Protein AF-A0A350QP22-F1 (afdb_monomer_lite)

Secondary structure (DSSP, 8-state):
--HHHHHHHHHHHHHHHHHHHHHHHHHHHHHHHHHHHHHT--SS------HHHHHHHHHHHHHHHHHHHHHHHHHHHTS--S----TTS----TT-HHHHHHHHHHSHHHHHHHHHHHHHHHHHHHHHHHHHHHHTT---TTTHHHHHHHHHHHHHHHHHHHHHHHHHHHTT-S--HHHHHHHHHHHHHHHHHHHHHHHHTT-

Radius of gyration: 23.96 Å; chains: 1; bounding box: 49×28×95 Å

Foldseek 3Di:
DPPVLCVVVVVVVVVVVVVVVVLVVVVVVVVVVVVVVVVPDPPDPPPDPDPVVVVVVLLVVLSVVLVVVVVVVCCQQPVQVDWQFDPPADTDDPSCNPSSLLRQLLPPVSLVVVLVNLLSVLVNQLVVQLVVCVVVVVDDPVCSVVSNVVSNVVSVCSSCVVSCSSVCSNVCVDPHPVVVVVVVVVVVVVVVVVVVVVVVVVD

pLDDT: mean 80.33, std 12.05, range [40.06, 95.56]

Sequence (203 aa):
MGAEFLGNTTFLWFARIGLIIAVVLHVVTIIQLVRRNRAGQPTRKVKRRNASTLAAKWMAVSGTLILVFIVVHLAQFTFGWIDIHEPGTEGFEYGAVYSNIWGAFNVWWVALFYVAMMAMVCMHVYHGAWSMCQTLGLDAPDRNKLIRTGSAGVAIVLFVGFSAVPIAMLTNAIPSPEESLESESVRIDDTEHQELKLSGDLG

Structure (mmCIF, N/CA/C/O backbone):
data_AF-A0A350QP22-F1
#
_entry.id   AF-A0A350QP22-F1
#
loop_
_atom_site.group_PDB
_atom_site.id
_atom_site.type_symbol
_atom_site.label_atom_id
_atom_site.label_alt_id
_atom_site.label_comp_id
_atom_site.label_asym_id
_atom_site.label_entity_id
_atom_site.label_seq_id
_atom_site.pdbx_PDB_ins_code
_atom_site.Cartn_x
_atom_site.Cartn_y
_atom_site.Cartn_z
_atom_site.occupancy
_atom_site.B_iso_or_equiv
_atom_site.auth_seq_id
_atom_site.auth_comp_id
_atom_site.auth_asym_id
_atom_site.auth_atom_id
_atom_site.pdbx_PDB_model_num
ATOM 1 N N . MET A 1 1 ? -0.265 9.475 -31.850 1.00 40.06 1 MET A N 1
ATOM 2 C CA . MET A 1 1 ? 0.738 8.879 -30.940 1.00 40.06 1 MET A CA 1
ATOM 3 C C . MET A 1 1 ? 0.788 9.648 -29.610 1.00 40.06 1 MET A C 1
ATOM 5 O O . MET A 1 1 ? 1.753 10.343 -29.347 1.00 40.06 1 MET A O 1
ATOM 9 N N . GLY A 1 2 ? -0.264 9.607 -28.782 1.00 40.59 2 GLY A N 1
ATOM 10 C CA . GLY A 1 2 ? -0.285 10.406 -27.537 1.00 40.59 2 GLY A CA 1
ATOM 11 C C . GLY A 1 2 ? -1.526 10.248 -26.654 1.00 40.59 2 GLY A C 1
ATOM 12 O O . GLY A 1 2 ? -1.481 10.589 -25.479 1.00 40.59 2 GLY A O 1
ATOM 13 N N . ALA A 1 3 ? -2.618 9.684 -27.179 1.00 43.75 3 ALA A N 1
ATOM 14 C CA . ALA A 1 3 ? -3.832 9.444 -26.395 1.00 43.75 3 ALA A CA 1
ATOM 15 C C . ALA A 1 3 ? -3.702 8.251 -25.422 1.00 43.75 3 ALA A C 1
ATOM 17 O O . ALA A 1 3 ? -4.243 8.305 -24.321 1.00 43.75 3 ALA A O 1
ATOM 18 N N . GLU A 1 4 ? -2.937 7.213 -25.774 1.00 53.53 4 GLU A N 1
ATOM 19 C CA . GLU A 1 4 ? -2.808 5.996 -24.951 1.00 53.53 4 GLU A CA 1
ATOM 20 C C . GLU A 1 4 ? -1.794 6.142 -23.799 1.00 53.53 4 GLU A C 1
ATOM 22 O O . GLU A 1 4 ? -2.054 5.694 -22.683 1.00 53.53 4 GLU A O 1
ATOM 27 N N . PHE A 1 5 ? -0.694 6.878 -24.005 1.00 49.22 5 PHE A N 1
ATOM 28 C CA . PHE A 1 5 ? 0.291 7.174 -22.950 1.00 49.22 5 PHE A CA 1
ATOM 29 C C . PHE A 1 5 ? -0.237 8.141 -21.878 1.00 49.22 5 PHE A C 1
ATOM 31 O O . PHE A 1 5 ? 0.112 8.023 -20.697 1.00 49.22 5 PHE A O 1
ATOM 38 N N . LEU A 1 6 ? -1.109 9.080 -22.270 1.00 50.66 6 LEU A N 1
ATOM 39 C CA . LEU A 1 6 ? -1.779 9.975 -21.328 1.00 50.66 6 LEU A CA 1
ATOM 40 C C . LEU A 1 6 ? -2.819 9.217 -20.501 1.00 50.66 6 LEU A C 1
ATOM 42 O O . LEU A 1 6 ? -2.843 9.390 -19.290 1.00 50.66 6 LEU A O 1
ATOM 46 N N . GLY A 1 7 ? -3.614 8.324 -21.102 1.00 55.31 7 GLY A N 1
ATOM 47 C CA . GLY A 1 7 ? -4.634 7.555 -20.380 1.00 55.31 7 GLY A CA 1
ATOM 48 C C . GLY A 1 7 ? -4.074 6.813 -19.163 1.00 55.31 7 GLY A C 1
ATOM 49 O O . GLY A 1 7 ? -4.575 6.988 -18.052 1.00 55.31 7 GLY A O 1
ATOM 50 N N . ASN A 1 8 ? -2.977 6.075 -19.346 1.00 67.00 8 ASN A N 1
ATOM 51 C CA . ASN A 1 8 ? -2.366 5.300 -18.264 1.00 67.00 8 ASN A CA 1
ATOM 52 C C . ASN A 1 8 ? -1.675 6.193 -17.224 1.00 67.00 8 ASN A C 1
ATOM 54 O O . ASN A 1 8 ? -1.930 6.061 -16.028 1.00 67.00 8 ASN A O 1
ATOM 58 N N . THR A 1 9 ? -0.854 7.154 -17.649 1.00 74.19 9 THR A N 1
ATOM 59 C CA . THR A 1 9 ? -0.102 8.008 -16.710 1.00 74.19 9 THR A CA 1
ATOM 60 C C . THR A 1 9 ? -1.021 8.949 -15.928 1.00 74.19 9 THR A C 1
ATOM 62 O O . THR A 1 9 ? -0.867 9.126 -14.717 1.00 74.19 9 THR A O 1
ATOM 65 N N . THR A 1 10 ? -2.016 9.533 -16.598 1.00 81.19 10 THR A N 1
ATOM 66 C CA . THR A 1 10 ? -3.015 10.409 -15.982 1.00 81.19 10 THR A CA 1
ATOM 67 C C . THR A 1 10 ? -3.919 9.629 -15.030 1.00 81.19 10 THR A C 1
ATOM 69 O O . THR A 1 10 ? -4.156 10.094 -13.914 1.00 81.19 10 THR A O 1
ATOM 72 N N . PHE A 1 11 ? -4.370 8.425 -15.405 1.00 83.00 11 PHE A N 1
ATOM 73 C CA . PHE A 1 11 ? -5.139 7.559 -14.507 1.00 83.00 11 PHE A CA 1
ATOM 74 C C . PHE A 1 11 ? -4.351 7.208 -13.240 1.00 83.00 11 PHE A C 1
ATOM 76 O O . PHE A 1 11 ? -4.874 7.353 -12.134 1.00 83.00 11 PHE A O 1
ATOM 83 N N . LEU A 1 12 ? -3.080 6.817 -13.381 1.00 82.25 12 LEU A N 1
ATOM 84 C CA . LEU A 1 12 ? -2.212 6.506 -12.243 1.00 82.25 12 LEU A CA 1
ATOM 85 C C . LEU A 1 12 ? -2.047 7.706 -11.304 1.00 82.25 12 LEU A C 1
ATOM 87 O O . LEU A 1 12 ? -2.069 7.540 -10.084 1.00 82.25 12 LEU A O 1
ATOM 91 N N . TRP A 1 13 ? -1.942 8.921 -11.844 1.00 85.12 13 TRP A N 1
ATOM 92 C CA . TRP A 1 13 ? -1.896 10.144 -11.042 1.00 85.12 13 TRP A CA 1
ATOM 93 C C . TRP A 1 13 ? -3.194 10.405 -10.275 1.00 85.12 13 TRP A C 1
ATOM 95 O O . TRP A 1 13 ? -3.143 10.711 -9.081 1.00 85.12 13 TRP A O 1
ATOM 105 N N . PHE A 1 14 ? -4.352 10.248 -10.921 1.00 89.19 14 PHE A N 1
ATOM 106 C CA . PHE A 1 14 ? -5.646 10.396 -10.250 1.00 89.19 14 PHE A CA 1
ATOM 107 C C . PHE A 1 14 ? -5.848 9.345 -9.160 1.00 89.19 14 PHE A C 1
ATOM 109 O O . PHE A 1 14 ? -6.222 9.695 -8.039 1.00 89.19 14 PHE A O 1
ATOM 116 N N . ALA A 1 15 ? -5.544 8.079 -9.452 1.00 88.94 15 ALA A N 1
ATOM 117 C CA . ALA A 1 15 ? -5.590 7.002 -8.471 1.00 88.94 15 ALA A CA 1
ATOM 118 C C . ALA A 1 15 ? -4.655 7.298 -7.287 1.00 88.94 15 ALA A C 1
ATOM 120 O O . ALA A 1 15 ? -5.073 7.197 -6.134 1.00 88.94 15 ALA A O 1
ATOM 121 N N . ARG A 1 16 ? -3.423 7.754 -7.551 1.00 89.94 16 ARG A N 1
ATOM 122 C CA . ARG A 1 16 ? -2.442 8.123 -6.521 1.00 89.94 16 ARG A CA 1
ATOM 123 C C . ARG A 1 16 ? -2.953 9.246 -5.621 1.00 89.94 16 ARG A C 1
ATOM 125 O O . ARG A 1 16 ? -2.952 9.089 -4.402 1.00 89.94 16 ARG A O 1
ATOM 132 N N . ILE A 1 17 ? -3.401 10.364 -6.195 1.00 92.88 17 ILE A N 1
ATOM 133 C CA . ILE A 1 17 ? -3.918 11.502 -5.419 1.00 92.88 17 ILE A CA 1
ATOM 134 C C . ILE A 1 17 ? -5.153 11.078 -4.614 1.00 92.88 17 ILE A C 1
ATOM 136 O O . ILE A 1 17 ? -5.237 11.375 -3.423 1.00 92.88 17 ILE A O 1
ATOM 140 N N . GLY A 1 18 ? -6.078 10.336 -5.230 1.00 94.25 18 GLY A N 1
ATOM 141 C CA . GLY A 1 18 ? -7.275 9.827 -4.563 1.00 94.25 18 GLY A CA 1
ATOM 142 C C . GLY A 1 18 ? -6.947 8.933 -3.364 1.00 94.25 18 GLY A C 1
ATOM 143 O O . GLY A 1 18 ? -7.494 9.133 -2.278 1.00 94.25 18 GLY A O 1
ATOM 144 N N . LEU A 1 19 ? -6.006 7.997 -3.524 1.00 92.38 19 LEU A N 1
ATOM 145 C CA . LEU A 1 19 ? -5.553 7.116 -2.446 1.00 92.38 19 LEU A CA 1
ATOM 146 C C . LEU A 1 19 ? -4.846 7.888 -1.327 1.00 92.38 19 LEU A C 1
ATOM 148 O O . LEU A 1 19 ? -5.111 7.626 -0.155 1.00 92.38 19 LEU A O 1
ATOM 152 N N . ILE A 1 20 ? -4.004 8.872 -1.657 1.00 93.12 20 ILE A N 1
ATOM 153 C CA . ILE A 1 20 ? -3.347 9.724 -0.654 1.00 93.12 20 ILE A CA 1
ATOM 154 C C . ILE A 1 20 ? -4.393 10.484 0.167 1.00 93.12 20 ILE A C 1
ATOM 156 O O . ILE A 1 20 ? -4.331 10.477 1.397 1.00 93.12 20 ILE A O 1
ATOM 160 N N . ILE A 1 21 ? -5.387 11.091 -0.488 1.00 95.56 21 ILE A N 1
ATOM 161 C CA . ILE A 1 21 ? -6.478 11.794 0.200 1.00 95.56 21 ILE A CA 1
ATOM 162 C C . ILE A 1 21 ? -7.243 10.830 1.114 1.00 95.56 21 ILE A C 1
ATOM 164 O O . ILE A 1 21 ? -7.485 11.154 2.278 1.00 95.56 21 ILE A O 1
ATOM 168 N N . ALA A 1 22 ? -7.583 9.634 0.6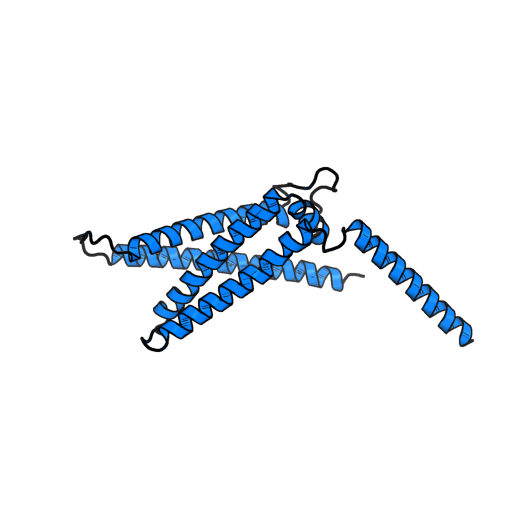27 1.00 93.75 22 ALA A N 1
ATOM 169 C CA . ALA A 1 22 ? -8.275 8.623 1.420 1.00 93.75 22 ALA A CA 1
ATOM 170 C C . ALA A 1 22 ? -7.469 8.211 2.665 1.00 93.75 22 ALA A C 1
ATOM 172 O O . ALA A 1 22 ? -8.031 8.141 3.760 1.00 93.75 22 ALA A O 1
ATOM 173 N N . VAL A 1 23 ? -6.153 8.010 2.531 1.00 93.00 23 VAL A N 1
ATOM 174 C CA . VAL A 1 23 ? -5.251 7.696 3.653 1.00 93.00 23 VAL A CA 1
ATOM 175 C C . VAL A 1 23 ? -5.199 8.846 4.659 1.00 93.00 23 VAL A C 1
ATOM 177 O O . VAL A 1 23 ? -5.316 8.610 5.862 1.00 93.00 23 VAL A O 1
ATOM 180 N N . VAL A 1 24 ? -5.082 10.094 4.201 1.00 94.00 24 VAL A N 1
ATOM 181 C CA . VAL A 1 24 ? -5.071 11.269 5.088 1.00 94.00 24 VAL A CA 1
ATOM 182 C C . VAL A 1 24 ? -6.378 11.365 5.872 1.00 94.00 24 VAL A C 1
ATOM 184 O O . VAL A 1 24 ? -6.352 11.482 7.100 1.00 94.00 24 VAL A O 1
ATOM 187 N N . LEU A 1 25 ? -7.525 11.258 5.195 1.00 94.00 25 LEU A N 1
ATOM 188 C CA . LEU A 1 25 ? -8.834 11.271 5.849 1.00 94.00 25 LEU A CA 1
ATOM 189 C C . LEU A 1 25 ? -8.965 10.124 6.857 1.00 94.00 25 LEU A C 1
ATOM 191 O O . LEU A 1 25 ? -9.411 10.345 7.984 1.00 94.00 25 LEU A O 1
ATOM 195 N N . HIS A 1 26 ? -8.512 8.923 6.495 1.00 91.25 26 HIS A N 1
ATOM 196 C CA . HIS A 1 26 ? -8.504 7.763 7.378 1.00 91.25 26 HIS A CA 1
ATOM 197 C C . HIS A 1 26 ? -7.702 8.029 8.664 1.00 91.25 26 HIS A C 1
ATOM 199 O O . HIS A 1 26 ? -8.240 7.881 9.765 1.00 91.25 26 HIS A O 1
ATOM 205 N N . VAL A 1 27 ? -6.466 8.525 8.556 1.00 91.12 27 VAL A N 1
ATOM 206 C CA . VAL A 1 27 ? -5.618 8.866 9.715 1.00 91.12 27 VAL A CA 1
ATOM 207 C C . VAL A 1 27 ? -6.273 9.944 10.583 1.00 91.12 27 VAL A C 1
ATOM 209 O O . VAL A 1 27 ? -6.309 9.819 11.811 1.00 91.12 27 VAL A O 1
ATOM 212 N N . VAL A 1 28 ? -6.861 10.974 9.969 1.00 93.25 28 VAL A N 1
ATOM 213 C CA . VAL A 1 28 ? -7.594 12.024 10.689 1.00 93.25 28 VAL A CA 1
ATOM 214 C C . VAL A 1 28 ? -8.770 11.437 11.473 1.00 93.25 28 VAL A C 1
ATOM 216 O O . VAL A 1 28 ? -8.947 11.778 12.647 1.00 93.25 28 VAL A O 1
ATOM 219 N N . THR A 1 29 ? -9.550 10.526 10.881 1.00 89.25 29 THR A N 1
ATOM 220 C CA . THR A 1 29 ? -10.680 9.889 11.578 1.00 89.25 29 THR A CA 1
ATOM 221 C C . THR A 1 29 ? -10.223 9.063 12.782 1.00 89.25 29 THR A C 1
ATOM 223 O O . THR A 1 29 ? -10.846 9.138 13.844 1.00 89.25 29 THR A O 1
ATOM 226 N N . ILE A 1 30 ? -9.086 8.364 12.674 1.00 87.44 30 ILE A N 1
ATOM 227 C CA . ILE A 1 30 ? -8.487 7.615 13.785 1.00 87.44 30 ILE A CA 1
ATOM 228 C C . ILE A 1 30 ? -8.066 8.565 14.907 1.00 87.44 30 ILE A C 1
ATOM 230 O O . ILE A 1 30 ? -8.390 8.324 16.070 1.00 87.44 30 ILE A O 1
ATOM 234 N N . ILE A 1 31 ? -7.384 9.669 14.587 1.00 87.88 31 ILE A N 1
ATOM 235 C CA . ILE A 1 31 ? -6.952 10.649 15.595 1.00 87.88 31 ILE A CA 1
ATOM 236 C C . ILE A 1 31 ? -8.166 11.232 16.325 1.00 87.88 31 ILE A C 1
ATOM 238 O O . ILE A 1 31 ? -8.163 11.330 17.555 1.00 87.88 31 ILE A O 1
ATOM 242 N N . GLN A 1 32 ? -9.227 11.584 15.596 1.00 89.12 32 GLN A N 1
ATOM 243 C CA . GLN A 1 32 ? -10.468 12.070 16.198 1.00 89.12 32 GLN A CA 1
ATOM 244 C C . GLN A 1 32 ? -11.108 11.018 17.112 1.00 89.12 32 GLN A C 1
ATOM 246 O O . GLN A 1 32 ? -11.509 11.347 18.231 1.00 89.12 32 GLN A O 1
ATOM 251 N N . LEU A 1 33 ? -11.162 9.756 16.675 1.00 85.69 33 LEU A N 1
ATOM 252 C CA . LEU A 1 33 ? -11.695 8.647 17.464 1.00 85.69 33 LEU A CA 1
ATOM 253 C C . LEU A 1 33 ? -10.899 8.444 18.758 1.00 85.69 33 LEU A C 1
ATOM 255 O O . LEU A 1 33 ? -11.486 8.361 19.836 1.00 85.69 33 LEU A O 1
ATOM 259 N N . VAL A 1 34 ? -9.566 8.431 18.680 1.00 84.62 34 VAL A N 1
ATOM 260 C CA . VAL A 1 34 ? -8.685 8.284 19.848 1.00 84.62 34 VAL A CA 1
ATOM 261 C C . VAL A 1 34 ? -8.864 9.451 20.819 1.00 84.62 34 VAL A C 1
ATOM 263 O O . VAL A 1 34 ? -8.942 9.232 22.030 1.00 84.62 34 VAL A O 1
ATOM 266 N N . ARG A 1 35 ? -8.987 10.688 20.318 1.00 85.62 35 ARG A N 1
ATOM 267 C CA . ARG A 1 35 ? -9.232 11.874 21.156 1.00 85.62 35 ARG A CA 1
ATOM 268 C C . ARG A 1 35 ? -10.584 11.802 21.863 1.00 85.62 35 ARG A C 1
ATOM 270 O O . ARG A 1 35 ? -10.630 12.025 23.070 1.00 85.62 35 ARG A O 1
ATOM 277 N N . ARG A 1 36 ? -11.658 11.440 21.152 1.00 84.62 36 ARG A N 1
ATOM 278 C CA . ARG A 1 36 ? -13.004 11.260 21.731 1.00 84.62 36 ARG A CA 1
ATOM 279 C C . ARG A 1 36 ? -13.026 10.142 22.772 1.00 84.62 36 ARG A C 1
ATOM 281 O O . ARG A 1 36 ? -13.519 10.346 23.876 1.00 84.62 36 ARG A O 1
ATOM 288 N N . ASN A 1 37 ? -12.417 9.000 22.458 1.00 82.62 37 ASN A N 1
ATOM 289 C CA . ASN A 1 37 ? -12.321 7.872 23.382 1.00 82.62 37 ASN A CA 1
ATOM 290 C C . ASN A 1 37 ? -11.528 8.238 24.647 1.00 82.62 37 ASN A C 1
ATOM 292 O O . ASN A 1 37 ? -11.880 7.825 25.746 1.00 82.62 37 ASN A O 1
ATOM 296 N N . ARG A 1 38 ? -10.469 9.047 24.524 1.00 79.75 38 ARG A N 1
ATOM 297 C CA . ARG A 1 38 ? -9.693 9.515 25.680 1.00 79.75 38 ARG A CA 1
ATOM 298 C C . ARG A 1 38 ? -10.447 10.552 26.517 1.00 79.75 38 ARG A C 1
ATOM 300 O O . ARG A 1 38 ? -10.305 10.532 27.734 1.00 79.75 38 ARG A O 1
ATOM 307 N N . ALA A 1 39 ? -11.242 11.419 25.890 1.00 81.38 39 ALA A N 1
ATOM 308 C CA . ALA A 1 39 ? -12.065 12.412 26.583 1.00 81.38 39 ALA A CA 1
ATOM 309 C C . ALA A 1 39 ? -13.233 11.783 27.367 1.00 81.38 39 ALA A C 1
ATOM 311 O O . ALA A 1 39 ? -13.615 12.305 28.407 1.00 81.38 39 ALA A O 1
ATOM 312 N N . GLY A 1 40 ? -13.774 10.654 26.895 1.00 72.00 40 GLY A N 1
ATOM 313 C CA . GLY A 1 40 ? -14.874 9.934 27.548 1.00 72.00 40 GLY A CA 1
ATOM 314 C C . GLY A 1 40 ? -14.459 8.914 28.617 1.00 72.00 40 GLY A C 1
ATOM 315 O O . GLY A 1 40 ? -15.324 8.237 29.168 1.00 72.00 40 GLY A O 1
ATOM 316 N N . GLN A 1 41 ? -13.162 8.748 28.909 1.00 70.75 41 GLN A N 1
ATOM 317 C CA . GLN A 1 41 ? -12.711 7.753 29.889 1.00 70.75 41 GLN A CA 1
ATOM 318 C C . GLN A 1 41 ? -12.943 8.229 31.336 1.00 70.75 41 GLN A C 1
ATOM 320 O O . GLN A 1 41 ? -12.438 9.289 31.710 1.00 70.75 41 GLN A O 1
ATOM 325 N N . PRO A 1 42 ? -13.631 7.441 32.188 1.00 62.88 42 PRO A N 1
ATOM 326 C CA . PRO A 1 42 ? -13.791 7.772 33.600 1.00 62.88 42 PRO A CA 1
ATOM 327 C C . PRO A 1 42 ? -12.435 7.777 34.323 1.00 62.88 42 PRO A C 1
ATOM 329 O O . PRO A 1 42 ? -11.547 6.971 34.036 1.00 62.88 42 PRO A O 1
ATOM 332 N N . THR A 1 43 ? -12.287 8.668 35.308 1.00 62.28 43 THR A N 1
ATOM 333 C CA . THR A 1 43 ? -11.043 8.936 36.064 1.00 62.28 43 THR A CA 1
ATOM 334 C C . THR A 1 43 ? -10.456 7.710 36.777 1.00 62.28 43 THR A C 1
ATOM 336 O O . THR A 1 43 ? -9.273 7.693 37.124 1.00 62.28 43 THR A O 1
ATOM 339 N N . ARG A 1 44 ? -11.239 6.637 36.946 1.00 51.56 44 ARG A N 1
ATOM 340 C CA . ARG A 1 44 ? -10.798 5.357 37.509 1.00 51.56 44 ARG A CA 1
ATOM 341 C C . ARG A 1 44 ? -10.471 4.354 36.399 1.00 51.56 44 ARG A C 1
ATOM 343 O O . ARG A 1 44 ? -11.347 3.668 35.878 1.00 51.56 44 ARG A O 1
ATOM 350 N N . LYS A 1 45 ? -9.178 4.196 36.095 1.00 54.09 45 LYS A N 1
ATOM 351 C CA . LYS A 1 45 ? -8.672 3.110 35.237 1.00 54.09 45 LYS A CA 1
ATOM 352 C C . LYS A 1 45 ? -8.883 1.758 35.919 1.00 54.09 45 LYS A C 1
ATOM 354 O O . LYS A 1 45 ? -8.044 1.311 36.700 1.00 54.09 45 LYS A O 1
ATOM 359 N N . VAL A 1 46 ? -9.974 1.068 35.601 1.00 55.97 46 VAL A N 1
ATOM 360 C CA . VAL A 1 46 ? -10.108 -0.354 35.932 1.00 55.97 46 VAL A CA 1
ATOM 361 C C . VAL A 1 46 ? -9.129 -1.117 35.033 1.00 55.97 46 VAL A C 1
ATOM 363 O O . VAL A 1 46 ? -9.400 -1.359 33.860 1.00 55.97 46 VAL A O 1
ATOM 366 N N . LYS A 1 47 ? -7.946 -1.454 35.563 1.00 52.97 47 LYS A N 1
ATOM 367 C CA . LYS A 1 47 ? -6.959 -2.317 34.894 1.00 52.97 47 LYS A CA 1
ATOM 368 C C . LYS A 1 47 ? -7.520 -3.742 34.788 1.00 52.97 47 LYS A C 1
ATOM 370 O O . LYS A 1 47 ? -7.140 -4.618 35.555 1.00 52.97 47 LYS A O 1
ATOM 375 N N . ARG A 1 48 ? -8.406 -4.003 33.828 1.00 53.84 48 ARG A N 1
ATOM 376 C CA . ARG A 1 48 ? -8.605 -5.363 33.315 1.00 53.84 48 ARG A CA 1
ATOM 377 C C . ARG A 1 48 ? -7.797 -5.499 32.031 1.00 53.84 48 ARG A C 1
ATOM 379 O O . ARG A 1 48 ? -8.053 -4.812 31.046 1.00 53.84 48 ARG A O 1
ATOM 386 N N . ARG A 1 49 ? -6.757 -6.337 32.075 1.00 48.97 49 ARG A N 1
ATOM 387 C CA . ARG A 1 49 ? -5.941 -6.707 30.912 1.00 48.97 49 ARG A CA 1
ATOM 388 C C . ARG A 1 49 ? -6.799 -7.595 30.008 1.00 48.97 49 ARG A C 1
ATOM 390 O O . ARG A 1 49 ? -6.754 -8.812 30.116 1.00 48.97 49 ARG A O 1
ATOM 397 N N . ASN A 1 50 ? -7.624 -6.971 29.175 1.00 55.00 50 ASN A N 1
ATOM 398 C CA . ASN A 1 50 ? -8.510 -7.665 28.247 1.00 55.00 50 ASN A CA 1
ATOM 399 C C . ASN A 1 50 ? -7.765 -7.937 26.931 1.00 55.00 50 ASN A C 1
ATOM 401 O O . ASN A 1 50 ? -6.960 -7.114 26.495 1.00 55.00 50 ASN A O 1
ATOM 405 N N . ALA A 1 51 ? -8.065 -9.054 26.259 1.00 56.69 51 ALA A N 1
ATOM 406 C CA . ALA A 1 51 ? -7.527 -9.388 24.930 1.00 56.69 51 ALA A CA 1
ATOM 407 C C . ALA A 1 51 ? -7.727 -8.254 23.896 1.00 56.69 51 ALA A C 1
ATOM 409 O O . ALA A 1 51 ? -6.896 -8.050 23.013 1.00 56.69 51 ALA A O 1
ATOM 410 N N . SER A 1 52 ? -8.769 -7.437 24.089 1.00 57.31 52 SER A N 1
ATOM 411 C CA . SER A 1 52 ? -9.032 -6.194 23.353 1.00 57.31 52 SER A CA 1
ATOM 412 C C . SER A 1 52 ? -7.853 -5.203 23.364 1.00 57.31 52 SER A C 1
ATOM 414 O O . SER A 1 52 ? -7.582 -4.559 22.353 1.00 57.31 52 SER A O 1
ATOM 416 N N . THR A 1 53 ? -7.086 -5.109 24.457 1.00 65.44 53 THR A N 1
ATOM 417 C CA . THR A 1 53 ? -5.935 -4.195 24.546 1.00 65.44 53 THR A CA 1
ATOM 418 C C . THR A 1 53 ? -4.752 -4.663 23.697 1.00 65.44 53 THR A C 1
ATOM 420 O O . THR A 1 53 ? -4.013 -3.831 23.180 1.00 65.44 53 THR A O 1
ATOM 423 N N . LEU A 1 54 ? -4.555 -5.978 23.544 1.00 67.50 54 LEU A N 1
ATOM 424 C CA . LEU A 1 54 ? -3.502 -6.514 22.676 1.00 67.50 54 LEU A CA 1
ATOM 425 C C . LEU A 1 54 ? -3.861 -6.311 21.203 1.00 67.50 54 LEU A C 1
ATOM 427 O O . LEU A 1 54 ? -3.030 -5.811 20.453 1.00 67.50 54 LEU A O 1
ATOM 431 N N . ALA A 1 55 ? -5.107 -6.598 20.818 1.00 68.38 55 ALA A N 1
ATOM 432 C CA . ALA A 1 55 ? -5.591 -6.348 19.461 1.00 68.38 55 ALA A CA 1
ATOM 433 C C . ALA A 1 55 ? -5.465 -4.862 19.072 1.00 68.38 55 ALA A C 1
ATOM 435 O O . ALA A 1 55 ? -4.941 -4.542 18.010 1.00 68.38 55 ALA A O 1
ATOM 436 N N . ALA A 1 56 ? -5.844 -3.942 19.968 1.00 70.69 56 ALA A N 1
ATOM 437 C CA . ALA A 1 56 ? -5.713 -2.504 19.729 1.00 70.69 56 ALA A CA 1
ATOM 438 C C . ALA A 1 56 ? -4.252 -2.047 19.548 1.00 70.69 56 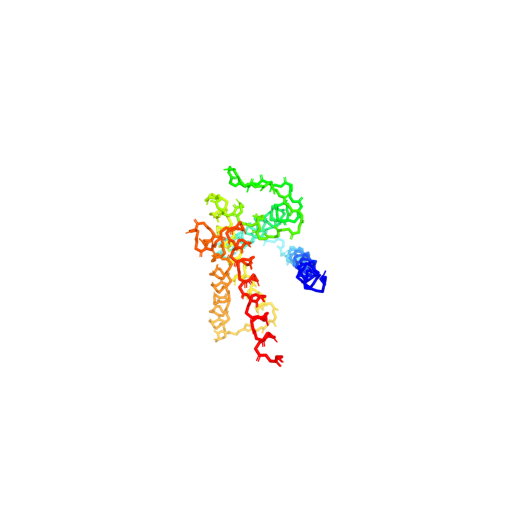ALA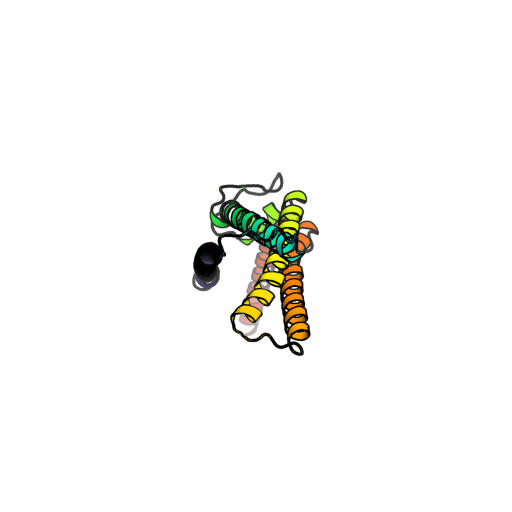 A C 1
ATOM 440 O O . ALA A 1 56 ? -3.974 -1.176 18.726 1.00 70.69 56 ALA A O 1
ATOM 441 N N . LYS A 1 57 ? -3.302 -2.643 20.284 1.00 79.62 57 LYS A N 1
ATOM 442 C CA . LYS A 1 57 ? -1.870 -2.351 20.112 1.00 79.62 57 LYS A CA 1
ATOM 443 C C . LYS A 1 57 ? -1.360 -2.817 18.750 1.00 79.62 57 LYS A C 1
ATOM 445 O O . LYS A 1 57 ? -0.703 -2.039 18.071 1.00 79.62 57 LYS A O 1
ATOM 450 N N . TRP A 1 58 ? -1.697 -4.038 18.334 1.00 83.44 58 TRP A N 1
ATOM 451 C CA . TRP A 1 58 ? -1.308 -4.559 17.019 1.00 83.44 58 TRP A CA 1
ATOM 452 C C . TRP A 1 58 ? -1.926 -3.762 15.861 1.00 83.44 58 TRP A C 1
ATOM 454 O O . TRP A 1 58 ? -1.262 -3.553 14.849 1.00 83.44 58 TRP A O 1
ATOM 464 N N . MET A 1 59 ? -3.137 -3.224 16.029 1.00 84.31 59 MET A N 1
ATOM 465 C CA . MET A 1 59 ? -3.755 -2.307 15.059 1.00 84.31 59 MET A CA 1
ATOM 466 C C . MET A 1 59 ? -3.019 -0.969 14.945 1.00 84.31 59 MET A C 1
ATOM 468 O O . MET A 1 59 ? -2.802 -0.475 13.842 1.00 84.31 59 MET A O 1
ATOM 472 N N . ALA A 1 60 ? -2.589 -0.393 16.072 1.00 86.38 60 ALA A N 1
ATOM 473 C CA . ALA A 1 60 ? -1.809 0.843 16.060 1.00 86.38 60 ALA A CA 1
ATOM 474 C C . ALA A 1 60 ? -0.411 0.633 15.447 1.00 86.38 60 ALA A C 1
ATOM 476 O O . ALA A 1 60 ? 0.056 1.460 14.662 1.00 86.38 60 ALA A O 1
ATOM 477 N N . VAL A 1 61 ? 0.242 -0.488 15.777 1.00 89.88 61 VAL A N 1
ATOM 478 C CA . VAL A 1 61 ? 1.566 -0.846 15.245 1.00 89.88 61 VAL A CA 1
ATOM 479 C C . VAL A 1 61 ? 1.497 -1.103 13.740 1.00 89.88 61 VAL A C 1
ATOM 481 O O . VAL A 1 61 ? 2.244 -0.475 12.998 1.00 89.88 61 VAL A O 1
ATOM 484 N N . SER A 1 62 ? 0.572 -1.952 13.278 1.00 91.38 62 SER A N 1
ATOM 485 C CA . SER A 1 62 ? 0.391 -2.225 11.843 1.00 91.38 62 SER A CA 1
ATOM 486 C C . SER A 1 62 ? 0.066 -0.956 11.056 1.00 91.38 62 SER A C 1
ATOM 488 O O . SER A 1 62 ? 0.706 -0.705 10.043 1.00 91.38 62 SER A O 1
ATOM 490 N N . GLY A 1 63 ? -0.837 -0.100 11.550 1.00 90.19 63 GLY A N 1
ATOM 491 C CA . GLY A 1 63 ? -1.151 1.176 10.898 1.00 90.19 63 GLY A CA 1
ATOM 492 C C . GLY A 1 63 ? 0.066 2.100 10.769 1.00 90.19 63 GLY A C 1
ATOM 493 O O . GLY A 1 63 ? 0.253 2.737 9.736 1.00 90.19 63 GLY A O 1
ATOM 494 N N . THR A 1 64 ? 0.934 2.129 11.785 1.00 91.81 64 THR A N 1
ATOM 495 C CA . THR A 1 64 ? 2.172 2.925 11.746 1.00 91.81 64 THR A CA 1
ATOM 496 C C . THR A 1 64 ? 3.168 2.357 10.735 1.00 91.81 64 THR A C 1
ATOM 498 O O . THR A 1 64 ? 3.727 3.115 9.946 1.00 91.81 64 THR A O 1
ATOM 501 N N . LEU A 1 65 ? 3.358 1.033 10.714 1.00 93.44 65 LEU A N 1
ATOM 502 C CA . LEU A 1 65 ? 4.220 0.367 9.732 1.00 93.44 65 LEU A CA 1
ATOM 503 C C . LEU A 1 65 ? 3.741 0.620 8.298 1.00 93.44 65 LEU A C 1
ATOM 505 O O . LEU A 1 65 ? 4.556 0.929 7.437 1.00 93.44 65 LEU A O 1
ATOM 509 N N . ILE A 1 66 ? 2.430 0.546 8.055 1.00 93.81 66 ILE A N 1
ATOM 510 C CA . ILE A 1 66 ? 1.843 0.803 6.734 1.00 93.81 66 ILE A CA 1
ATOM 511 C C . ILE A 1 66 ? 2.084 2.251 6.302 1.00 93.81 66 ILE A C 1
ATOM 513 O O . ILE A 1 66 ? 2.401 2.496 5.144 1.00 93.81 66 ILE A O 1
ATOM 517 N N . LEU A 1 67 ? 1.986 3.217 7.218 1.00 93.38 67 LEU A N 1
ATOM 518 C CA . LEU A 1 67 ? 2.246 4.621 6.898 1.00 93.38 67 LEU A CA 1
ATOM 519 C C . LEU A 1 67 ? 3.703 4.838 6.467 1.00 93.38 67 LEU A C 1
ATOM 521 O O . LEU A 1 67 ? 3.951 5.509 5.468 1.00 93.38 67 LEU A O 1
ATOM 525 N N . VAL A 1 68 ? 4.656 4.219 7.170 1.00 94.50 68 VAL A N 1
ATOM 526 C CA . VAL A 1 68 ? 6.073 4.227 6.769 1.00 94.50 68 VAL A CA 1
ATOM 527 C C . VAL A 1 68 ? 6.258 3.533 5.418 1.00 94.50 68 VAL A C 1
ATOM 529 O O . VAL A 1 68 ? 6.933 4.070 4.543 1.00 94.50 68 VAL A O 1
ATOM 532 N N . PHE A 1 69 ? 5.615 2.381 5.216 1.00 94.19 69 PHE A N 1
ATOM 533 C CA . PHE A 1 69 ? 5.655 1.649 3.953 1.00 94.19 69 PHE A CA 1
ATOM 534 C C . PHE A 1 69 ? 5.136 2.483 2.777 1.00 94.19 69 PHE A C 1
ATOM 536 O O . PHE A 1 69 ? 5.766 2.478 1.729 1.00 94.19 69 PHE A O 1
ATOM 543 N N . ILE A 1 70 ? 4.059 3.259 2.943 1.00 92.88 70 ILE A N 1
ATOM 544 C CA . ILE A 1 70 ? 3.543 4.155 1.894 1.00 92.88 70 ILE A CA 1
ATOM 545 C C . ILE A 1 70 ? 4.585 5.215 1.515 1.00 92.88 70 ILE A C 1
ATOM 547 O O . ILE A 1 70 ? 4.764 5.496 0.332 1.00 92.88 70 ILE A O 1
ATOM 551 N N . VAL A 1 71 ? 5.296 5.788 2.491 1.00 93.25 71 VAL A N 1
ATOM 552 C CA . VAL A 1 71 ? 6.357 6.771 2.213 1.00 93.25 71 VAL A CA 1
ATOM 553 C C . VAL A 1 71 ? 7.502 6.127 1.437 1.00 93.25 71 VAL A C 1
ATOM 555 O O . VAL A 1 71 ? 7.931 6.686 0.432 1.00 93.25 71 VAL A O 1
ATOM 558 N N . VAL A 1 72 ? 7.958 4.942 1.856 1.00 91.81 72 VAL A N 1
ATOM 559 C CA . VAL A 1 72 ? 9.003 4.181 1.147 1.00 91.81 72 VAL A CA 1
ATOM 560 C C . VAL A 1 72 ? 8.547 3.813 -0.268 1.00 91.81 72 VAL A C 1
ATOM 562 O O . VAL A 1 72 ? 9.288 4.019 -1.222 1.00 91.81 72 VAL A O 1
ATOM 565 N N . HIS A 1 73 ? 7.307 3.353 -0.420 1.00 90.88 73 HIS A N 1
ATOM 566 C CA . HIS A 1 73 ? 6.709 2.992 -1.702 1.00 90.88 73 HIS A CA 1
ATOM 567 C C . HIS A 1 73 ? 6.654 4.181 -2.673 1.00 90.88 73 HIS A C 1
ATOM 569 O O . HIS A 1 73 ? 7.011 4.043 -3.842 1.00 90.88 73 HIS A O 1
ATOM 575 N N . LEU A 1 74 ? 6.256 5.367 -2.198 1.00 90.38 74 LEU A N 1
ATOM 576 C CA . LEU A 1 74 ? 6.264 6.588 -3.009 1.00 90.38 74 LEU A CA 1
ATOM 577 C C . LEU A 1 74 ? 7.694 7.050 -3.318 1.00 90.38 74 LEU A C 1
ATOM 579 O O . LEU A 1 74 ? 7.981 7.432 -4.451 1.00 90.38 74 LEU A O 1
ATOM 583 N N . ALA A 1 75 ? 8.600 6.992 -2.342 1.00 89.00 75 ALA A N 1
ATOM 584 C CA . ALA A 1 75 ? 10.002 7.349 -2.540 1.00 89.00 75 ALA A CA 1
ATOM 585 C C . ALA A 1 75 ? 10.673 6.471 -3.606 1.00 89.00 75 ALA A C 1
ATOM 587 O O . ALA A 1 75 ? 11.421 6.995 -4.423 1.00 89.00 75 ALA A O 1
ATOM 588 N N . GLN A 1 76 ? 10.362 5.174 -3.637 1.00 86.19 76 GLN A N 1
ATOM 589 C CA . GLN A 1 76 ? 10.907 4.224 -4.606 1.00 86.19 76 GLN A CA 1
ATOM 590 C C . GLN A 1 76 ? 10.236 4.340 -5.983 1.00 86.19 76 GLN A C 1
ATOM 592 O O . GLN A 1 76 ? 10.911 4.601 -6.969 1.00 86.19 76 GLN A O 1
ATOM 597 N N . PHE A 1 77 ? 8.907 4.205 -6.069 1.00 85.44 77 PHE A N 1
ATOM 598 C CA . PHE A 1 77 ? 8.214 4.069 -7.362 1.00 85.44 77 PHE A CA 1
ATOM 599 C C . PHE A 1 77 ? 7.639 5.366 -7.937 1.00 85.44 77 PHE A C 1
ATOM 601 O O . PHE A 1 77 ? 7.207 5.388 -9.087 1.00 85.44 77 PHE A O 1
ATOM 608 N N . THR A 1 78 ? 7.561 6.443 -7.152 1.00 83.56 78 THR A N 1
ATOM 609 C CA . THR A 1 78 ? 7.040 7.737 -7.632 1.00 83.56 78 THR A CA 1
ATOM 610 C C . THR A 1 78 ? 8.135 8.780 -7.790 1.00 83.56 78 THR A C 1
ATOM 612 O O . THR A 1 78 ? 8.130 9.500 -8.784 1.00 83.56 78 THR A O 1
ATOM 615 N N . PHE A 1 79 ? 9.047 8.877 -6.822 1.00 83.12 79 PHE A N 1
ATOM 616 C CA . PHE A 1 79 ? 10.082 9.913 -6.812 1.00 83.12 79 PHE A CA 1
ATOM 617 C C . PHE A 1 79 ? 11.470 9.417 -7.233 1.00 83.12 79 PHE A C 1
ATOM 619 O O . PHE A 1 79 ? 12.334 10.250 -7.488 1.00 83.12 79 PHE A O 1
ATOM 626 N N . GLY A 1 80 ? 11.705 8.101 -7.273 1.00 79.62 80 GLY A N 1
ATOM 627 C CA . GLY A 1 80 ? 13.023 7.541 -7.587 1.00 79.62 80 GLY A CA 1
ATOM 628 C C . GLY A 1 80 ? 14.116 7.907 -6.576 1.00 79.62 80 GLY A C 1
ATOM 629 O O . GLY A 1 80 ? 15.296 7.869 -6.897 1.00 79.62 80 GLY A O 1
ATOM 630 N N . TRP A 1 81 ? 13.754 8.305 -5.351 1.00 82.38 81 TRP A N 1
ATOM 631 C CA . TRP A 1 81 ? 14.721 8.636 -4.296 1.00 82.38 81 TRP A CA 1
ATOM 632 C C . TRP A 1 81 ? 15.394 7.401 -3.706 1.00 82.38 81 TRP A C 1
ATOM 634 O O . TRP A 1 81 ? 16.504 7.489 -3.187 1.00 82.38 81 TRP A O 1
ATOM 644 N N . ILE A 1 82 ? 14.692 6.270 -3.736 1.00 80.06 82 ILE A N 1
ATOM 645 C CA . ILE A 1 82 ? 15.211 4.977 -3.305 1.00 80.06 82 ILE A CA 1
ATOM 646 C C . ILE A 1 82 ? 15.317 4.122 -4.557 1.00 80.06 82 ILE A C 1
ATOM 648 O O . ILE A 1 82 ? 14.340 3.512 -4.981 1.00 80.06 82 ILE A O 1
ATOM 652 N N . ASP A 1 83 ? 16.503 4.117 -5.144 1.00 76.19 83 ASP A N 1
ATOM 653 C CA . ASP A 1 83 ? 16.812 3.321 -6.320 1.00 76.19 83 ASP A CA 1
ATOM 654 C C . ASP A 1 83 ? 17.499 2.022 -5.866 1.00 76.19 83 ASP A C 1
ATOM 656 O O . ASP A 1 83 ? 18.694 1.988 -5.573 1.00 76.19 83 ASP A O 1
ATOM 660 N N . ILE A 1 84 ? 16.697 0.969 -5.686 1.00 76.94 84 ILE A N 1
ATOM 661 C CA . ILE A 1 84 ? 17.181 -0.381 -5.390 1.00 76.94 84 ILE A CA 1
ATOM 662 C C . ILE A 1 84 ? 16.797 -1.247 -6.578 1.00 76.94 84 ILE A C 1
ATOM 664 O O . ILE A 1 84 ? 15.680 -1.760 -6.623 1.00 76.94 84 ILE A O 1
ATOM 668 N N . HIS A 1 85 ? 17.724 -1.382 -7.515 1.00 78.44 85 HIS A N 1
ATOM 669 C CA . HIS A 1 85 ? 17.573 -2.220 -8.696 1.00 78.44 85 HIS A CA 1
ATOM 670 C C . HIS A 1 85 ? 18.622 -3.331 -8.715 1.00 78.44 85 HIS A C 1
ATOM 672 O O . HIS A 1 85 ? 19.635 -3.278 -8.005 1.00 78.44 85 HIS A O 1
ATOM 678 N N . GLU A 1 86 ? 18.348 -4.373 -9.494 1.00 73.31 86 GLU A N 1
ATOM 679 C CA . GLU A 1 86 ? 19.297 -5.451 -9.728 1.00 73.31 86 GLU A CA 1
ATOM 680 C C . GLU A 1 86 ? 20.602 -4.911 -10.353 1.00 73.31 86 GLU A C 1
ATOM 682 O O . GLU A 1 86 ? 20.562 -4.031 -11.217 1.00 73.31 86 GLU A O 1
ATOM 687 N N . PRO A 1 87 ? 21.785 -5.399 -9.931 1.00 64.12 87 PRO A N 1
ATOM 688 C CA . PRO A 1 87 ? 23.046 -4.981 -10.532 1.00 64.12 87 PRO A CA 1
ATOM 689 C C . PRO A 1 87 ? 23.081 -5.307 -12.034 1.00 64.12 87 PRO A C 1
ATOM 691 O O . PRO A 1 87 ? 23.218 -6.467 -12.408 1.00 64.12 87 PRO A O 1
ATOM 694 N N . GLY A 1 88 ? 22.993 -4.282 -12.885 1.00 60.62 88 GLY A N 1
ATOM 695 C CA . GLY A 1 88 ? 23.032 -4.427 -14.346 1.00 60.62 88 GLY A CA 1
ATOM 696 C C . GLY A 1 88 ? 21.796 -3.911 -15.085 1.00 60.62 88 GLY A C 1
ATOM 697 O O . GLY A 1 88 ? 21.854 -3.813 -16.305 1.00 60.62 88 GLY A O 1
ATOM 698 N N . THR A 1 89 ? 20.721 -3.534 -14.387 1.00 65.75 89 THR A N 1
ATOM 699 C CA . THR A 1 89 ? 19.574 -2.848 -15.006 1.00 65.75 89 THR A CA 1
ATOM 700 C C . THR A 1 89 ? 19.786 -1.333 -15.043 1.00 65.75 89 THR A C 1
ATOM 702 O O . THR A 1 89 ? 20.496 -0.780 -14.198 1.00 65.75 89 THR A O 1
ATOM 705 N N . GLU A 1 90 ? 19.143 -0.648 -15.990 1.00 66.00 90 GLU A N 1
ATOM 706 C CA . GLU A 1 90 ? 19.089 0.818 -15.996 1.00 66.00 90 GLU A CA 1
ATOM 707 C C . GLU A 1 90 ? 18.406 1.333 -14.711 1.00 66.00 90 GLU A C 1
ATOM 709 O O . GLU A 1 90 ? 17.546 0.659 -14.139 1.00 66.00 90 GLU A O 1
ATOM 714 N N . GLY A 1 91 ? 18.870 2.478 -14.194 1.00 69.50 91 GLY A N 1
ATOM 715 C CA . GLY A 1 91 ? 18.349 3.075 -12.956 1.00 69.50 91 GLY A CA 1
ATOM 716 C C . GLY A 1 91 ? 16.931 3.629 -13.120 1.00 69.50 91 GLY A C 1
ATOM 717 O O . GLY A 1 91 ? 16.314 3.489 -14.170 1.00 69.50 91 GLY A O 1
ATOM 718 N N . PHE A 1 92 ? 16.406 4.296 -12.091 1.00 76.38 92 PHE A N 1
ATOM 719 C CA . PHE A 1 92 ? 15.027 4.794 -12.118 1.00 76.38 92 PHE A CA 1
ATOM 720 C C . PHE A 1 92 ? 14.741 5.743 -13.301 1.00 76.38 92 PHE A C 1
ATOM 722 O O . PHE A 1 92 ? 15.285 6.849 -13.383 1.00 76.38 92 PHE A O 1
ATOM 729 N N . GLU A 1 93 ? 13.787 5.362 -14.153 1.00 77.06 93 GLU A N 1
ATOM 730 C CA . GLU A 1 93 ? 13.349 6.147 -15.307 1.00 77.06 93 GLU A CA 1
ATOM 731 C C . GLU A 1 93 ? 11.952 6.751 -15.114 1.00 77.06 93 GLU A C 1
ATOM 733 O O . GLU A 1 93 ? 10.961 6.068 -14.834 1.00 77.06 93 GLU A O 1
ATOM 738 N N . TYR A 1 94 ? 11.819 8.063 -15.315 1.00 72.81 94 TYR A N 1
ATOM 739 C CA . TYR A 1 94 ? 10.526 8.734 -15.177 1.00 72.81 94 TYR A CA 1
ATOM 740 C C . TYR A 1 94 ? 9.556 8.328 -16.295 1.00 72.81 94 TYR A C 1
ATOM 742 O O . TYR A 1 94 ? 9.767 8.628 -17.463 1.00 72.81 94 TYR A O 1
ATOM 750 N N . GLY A 1 95 ? 8.434 7.713 -15.913 1.00 71.06 95 GLY A N 1
ATOM 751 C CA . GLY A 1 95 ? 7.368 7.302 -16.836 1.00 71.06 95 GLY A CA 1
ATOM 752 C C . GLY A 1 95 ? 7.442 5.835 -17.266 1.00 71.06 95 GLY A C 1
ATOM 753 O O . GLY A 1 95 ? 6.410 5.270 -17.628 1.00 71.06 95 GLY A O 1
ATOM 754 N N . ALA A 1 96 ? 8.595 5.182 -17.115 1.00 78.81 96 ALA A N 1
ATOM 755 C CA . ALA A 1 96 ? 8.766 3.761 -17.400 1.00 78.81 96 ALA A CA 1
ATOM 756 C C . ALA A 1 96 ? 8.411 2.910 -16.164 1.00 78.81 96 ALA A C 1
ATOM 758 O O . ALA A 1 96 ? 9.248 2.351 -15.463 1.00 78.81 96 ALA A O 1
ATOM 759 N N . VAL A 1 97 ? 7.112 2.839 -15.850 1.00 80.88 97 VAL A N 1
ATOM 760 C CA . VAL A 1 97 ? 6.614 2.114 -14.663 1.00 80.88 97 VAL A CA 1
ATOM 761 C C . VAL A 1 97 ? 7.002 0.633 -14.704 1.00 80.88 97 VAL A C 1
ATOM 763 O O . VAL A 1 97 ? 7.338 0.063 -13.672 1.00 80.88 97 VAL A O 1
ATOM 766 N N . TYR A 1 98 ? 6.968 0.016 -15.886 1.00 80.56 98 TYR A N 1
ATOM 767 C CA . TYR A 1 98 ? 7.261 -1.406 -16.037 1.00 80.56 98 TYR A CA 1
ATOM 768 C C . TYR A 1 98 ? 8.727 -1.746 -15.731 1.00 80.56 98 TYR A C 1
ATOM 770 O O . TYR A 1 98 ? 8.971 -2.637 -14.919 1.00 80.56 98 TYR A O 1
ATOM 778 N N . SER A 1 99 ? 9.687 -1.008 -16.300 1.00 80.75 99 SER A N 1
ATOM 779 C CA . SER A 1 99 ? 11.121 -1.234 -16.069 1.00 80.75 99 SER A CA 1
ATOM 780 C C . SER A 1 99 ? 11.509 -1.005 -14.609 1.00 80.75 99 SER A C 1
ATOM 782 O O . SER A 1 99 ? 12.149 -1.866 -14.007 1.00 80.75 99 SER A O 1
ATOM 784 N N . ASN A 1 100 ? 11.019 0.080 -14.002 1.00 84.56 100 ASN A N 1
ATOM 785 C CA . ASN A 1 100 ? 11.291 0.400 -12.598 1.00 84.56 100 ASN A CA 1
ATOM 786 C C . ASN A 1 100 ? 10.764 -0.668 -11.628 1.00 84.56 100 ASN A C 1
ATOM 788 O O . ASN A 1 100 ? 11.368 -0.952 -10.595 1.00 84.56 100 ASN A O 1
ATOM 792 N N . ILE A 1 101 ? 9.591 -1.243 -11.915 1.00 86.44 101 ILE A N 1
ATOM 793 C CA . ILE A 1 101 ? 9.023 -2.308 -11.081 1.00 86.44 101 ILE A CA 1
ATOM 794 C C . ILE A 1 101 ? 9.787 -3.617 -11.304 1.00 86.44 101 ILE A C 1
ATOM 796 O O . ILE A 1 101 ? 10.089 -4.309 -10.330 1.00 86.44 101 ILE A O 1
ATOM 800 N N . TRP A 1 102 ? 10.132 -3.928 -12.557 1.00 84.50 102 TRP A N 1
ATOM 801 C CA . TRP A 1 102 ? 10.893 -5.121 -12.913 1.00 84.50 102 TRP A CA 1
ATOM 802 C C . TRP A 1 102 ? 12.247 -5.172 -12.201 1.00 84.50 102 TRP A C 1
ATOM 804 O O . TRP A 1 102 ? 12.518 -6.119 -11.461 1.00 84.50 102 TRP A O 1
ATOM 814 N N . GLY A 1 103 ? 13.064 -4.125 -12.348 1.00 83.75 103 GLY A N 1
ATOM 815 C CA . GLY A 1 103 ? 14.396 -4.087 -11.744 1.00 83.75 103 GLY A CA 1
ATOM 816 C C . GLY A 1 103 ? 14.366 -4.037 -10.214 1.00 83.75 103 GLY A C 1
ATOM 817 O O . GLY A 1 103 ? 15.235 -4.619 -9.566 1.00 83.75 103 GLY A O 1
ATOM 818 N N . ALA A 1 104 ? 13.331 -3.438 -9.616 1.00 85.12 104 ALA A N 1
ATOM 819 C CA . ALA A 1 104 ? 13.150 -3.449 -8.166 1.00 85.12 104 ALA A CA 1
ATOM 820 C C . ALA A 1 104 ? 12.745 -4.824 -7.609 1.00 85.12 104 ALA A C 1
ATOM 822 O O . ALA A 1 104 ? 13.224 -5.222 -6.545 1.00 85.12 104 ALA A O 1
ATOM 823 N N . PHE A 1 105 ? 11.844 -5.551 -8.281 1.00 86.69 105 PHE A N 1
ATOM 824 C CA . PHE A 1 105 ? 11.326 -6.832 -7.782 1.00 86.69 105 PHE A CA 1
ATOM 825 C C . PHE A 1 105 ? 12.148 -8.057 -8.186 1.00 86.69 105 PHE A C 1
ATOM 827 O O . PHE A 1 105 ? 11.974 -9.103 -7.559 1.00 86.69 105 PHE A O 1
ATOM 834 N N . ASN A 1 106 ? 13.088 -7.937 -9.126 1.00 85.06 106 ASN A N 1
ATOM 835 C CA . ASN A 1 106 ? 14.080 -8.993 -9.356 1.00 85.06 106 ASN A CA 1
ATOM 836 C C . ASN A 1 106 ? 15.028 -9.163 -8.147 1.00 85.06 106 ASN A C 1
ATOM 838 O O . ASN A 1 106 ? 15.519 -10.249 -7.836 1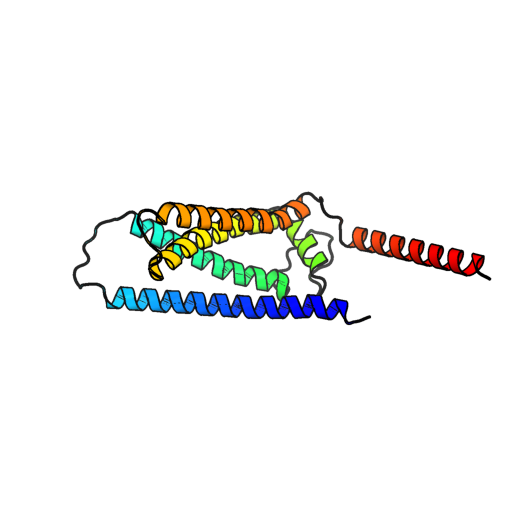.00 85.06 106 ASN A O 1
ATOM 842 N N . VAL A 1 107 ? 15.189 -8.108 -7.343 1.00 86.69 107 VAL A N 1
ATOM 843 C CA . VAL A 1 107 ? 15.913 -8.180 -6.075 1.00 86.69 107 VAL A CA 1
ATOM 844 C C . VAL A 1 107 ? 15.087 -8.946 -5.029 1.00 86.69 107 VAL A C 1
ATOM 846 O O . VAL A 1 107 ? 14.169 -8.412 -4.402 1.00 86.69 107 VAL A O 1
ATOM 849 N N . TRP A 1 108 ? 15.455 -10.207 -4.783 1.00 86.62 108 TRP A N 1
ATOM 850 C CA . TRP A 1 108 ? 14.695 -11.146 -3.939 1.00 86.62 108 TRP A CA 1
ATOM 851 C C . TRP A 1 108 ? 14.298 -10.609 -2.553 1.00 86.62 108 TRP A C 1
ATOM 853 O O . TRP A 1 108 ? 13.194 -10.879 -2.074 1.00 86.62 108 TRP A O 1
ATOM 863 N N . TRP A 1 109 ? 15.166 -9.834 -1.894 1.00 89.25 109 TRP A N 1
ATOM 864 C CA . TRP A 1 109 ? 14.879 -9.291 -0.563 1.00 89.25 109 TRP A CA 1
ATOM 865 C C . TRP A 1 109 ? 13.908 -8.106 -0.610 1.00 89.25 109 TRP A C 1
ATOM 867 O O . TRP A 1 109 ? 13.126 -7.930 0.326 1.00 89.25 109 TRP A O 1
ATOM 877 N N . VAL A 1 110 ? 13.908 -7.330 -1.702 1.00 90.25 110 VAL A N 1
ATOM 878 C CA . VAL A 1 110 ? 12.928 -6.262 -1.943 1.00 90.25 110 VAL A CA 1
ATOM 879 C C . VAL A 1 110 ? 11.562 -6.896 -2.170 1.00 90.25 110 VAL A C 1
ATOM 881 O O . VAL A 1 110 ? 10.611 -6.556 -1.467 1.00 90.25 110 VAL A O 1
ATOM 884 N N . ALA A 1 111 ? 11.467 -7.886 -3.061 1.00 90.12 111 ALA A N 1
ATOM 885 C CA . ALA A 1 111 ? 10.227 -8.626 -3.291 1.00 90.12 111 ALA A CA 1
ATOM 886 C C . ALA A 1 111 ? 9.666 -9.218 -1.984 1.00 90.12 111 ALA A C 1
ATOM 888 O O . ALA A 1 111 ? 8.495 -9.010 -1.655 1.00 90.12 111 ALA A O 1
ATOM 889 N N . LEU A 1 112 ? 10.511 -9.876 -1.180 1.00 92.12 112 LEU A N 1
ATOM 890 C CA . LEU A 1 112 ? 10.110 -10.433 0.114 1.00 92.12 112 LEU A CA 1
ATOM 891 C C . LEU A 1 112 ? 9.619 -9.356 1.094 1.00 92.12 112 LEU A C 1
ATOM 893 O O . LEU A 1 112 ? 8.602 -9.556 1.762 1.00 92.12 112 LEU A O 1
ATOM 897 N N . PHE A 1 113 ? 10.305 -8.212 1.175 1.00 93.31 113 PHE A N 1
ATOM 898 C CA . PHE A 1 113 ? 9.885 -7.082 2.008 1.00 93.31 113 PHE A CA 1
ATOM 899 C C . PHE A 1 113 ? 8.492 -6.576 1.610 1.00 93.31 113 PHE A C 1
ATOM 901 O O . PHE A 1 113 ? 7.632 -6.398 2.475 1.00 93.31 113 PHE A O 1
ATOM 908 N N . TYR A 1 114 ? 8.237 -6.404 0.311 1.00 93.12 114 TYR A N 1
ATOM 909 C CA . TYR A 1 114 ? 6.942 -5.947 -0.196 1.00 93.12 114 TYR A CA 1
ATOM 910 C C . TYR A 1 114 ? 5.820 -6.960 0.066 1.00 93.12 114 TYR A C 1
ATOM 912 O O . TYR A 1 114 ? 4.737 -6.563 0.499 1.00 93.12 114 TYR A O 1
ATOM 920 N N . VAL A 1 115 ? 6.076 -8.263 -0.091 1.00 93.88 115 VAL A N 1
ATOM 921 C CA . VAL A 1 115 ? 5.110 -9.322 0.262 1.00 93.88 115 VAL A CA 1
ATOM 922 C C . VAL A 1 115 ? 4.819 -9.327 1.769 1.00 93.88 115 VAL A C 1
ATOM 924 O O . VAL A 1 115 ? 3.659 -9.415 2.184 1.00 93.88 115 VAL A O 1
ATOM 927 N N . ALA A 1 116 ? 5.843 -9.166 2.612 1.00 94.19 116 ALA A N 1
ATOM 928 C CA . ALA A 1 116 ? 5.672 -9.079 4.062 1.00 94.19 116 ALA A CA 1
ATOM 929 C C . ALA A 1 116 ? 4.845 -7.846 4.473 1.00 94.19 116 ALA A C 1
ATOM 931 O O . ALA A 1 116 ? 3.955 -7.947 5.323 1.00 94.19 116 ALA A O 1
ATOM 932 N N . MET A 1 117 ? 5.085 -6.689 3.848 1.00 94.56 117 MET A N 1
ATOM 933 C CA . MET A 1 1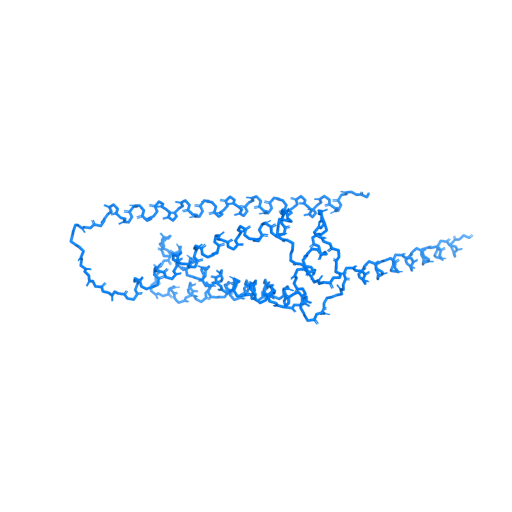17 ? 4.274 -5.487 4.065 1.00 94.56 117 MET A CA 1
ATOM 934 C C . MET A 1 117 ? 2.839 -5.671 3.564 1.00 94.56 117 MET A C 1
ATOM 936 O O . MET A 1 117 ? 1.902 -5.238 4.235 1.00 94.56 117 MET A O 1
ATOM 940 N N . MET A 1 118 ? 2.633 -6.394 2.461 1.00 94.62 118 MET A N 1
ATOM 941 C CA . MET A 1 118 ? 1.294 -6.712 1.966 1.00 94.62 118 MET A CA 1
ATOM 942 C C . MET A 1 118 ? 0.502 -7.578 2.953 1.00 94.62 118 MET A C 1
ATOM 944 O O . MET A 1 118 ? -0.688 -7.342 3.168 1.00 94.62 118 MET A O 1
ATOM 948 N N . ALA A 1 119 ? 1.162 -8.519 3.637 1.00 93.06 119 ALA A N 1
ATOM 949 C CA . ALA A 1 119 ? 0.539 -9.285 4.716 1.00 93.06 119 ALA A CA 1
ATOM 950 C C . ALA A 1 119 ? 0.081 -8.375 5.872 1.00 93.06 119 ALA A C 1
ATOM 952 O O . ALA A 1 119 ? -1.024 -8.544 6.398 1.00 93.06 119 ALA A O 1
ATOM 953 N N . MET A 1 120 ? 0.890 -7.373 6.240 1.00 93.12 120 MET A N 1
ATOM 954 C CA . MET A 1 120 ? 0.527 -6.385 7.266 1.00 93.12 120 MET A CA 1
ATOM 955 C C . MET A 1 120 ? -0.653 -5.506 6.835 1.00 93.12 120 MET A C 1
ATOM 957 O O . MET A 1 120 ? -1.565 -5.284 7.634 1.00 93.12 120 MET A O 1
ATOM 961 N N . VAL A 1 121 ? -0.682 -5.052 5.577 1.00 93.12 121 VAL A N 1
ATOM 962 C CA . VAL A 1 121 ? -1.812 -4.299 5.005 1.00 93.12 121 VAL A CA 1
ATOM 963 C C . VAL A 1 121 ? -3.093 -5.127 5.056 1.00 93.12 121 VAL A C 1
ATOM 965 O O . VAL A 1 121 ? -4.119 -4.644 5.529 1.00 93.12 121 VAL A O 1
ATOM 968 N N . CYS A 1 122 ? -3.043 -6.392 4.643 1.00 92.31 122 CYS A N 1
ATOM 969 C CA . CYS A 1 122 ? -4.221 -7.258 4.622 1.00 92.31 122 CYS A CA 1
ATOM 970 C C . CYS A 1 122 ? -4.742 -7.557 6.034 1.00 92.31 122 CYS A C 1
ATOM 972 O O . CYS A 1 122 ? -5.953 -7.536 6.261 1.00 92.31 122 CYS A O 1
ATOM 974 N N . MET A 1 123 ? -3.846 -7.750 7.006 1.00 91.06 123 MET A N 1
ATOM 975 C CA . MET A 1 123 ? -4.209 -7.862 8.422 1.00 91.06 123 MET A CA 1
ATOM 976 C C . MET A 1 123 ? -4.895 -6.582 8.929 1.00 91.06 123 MET A C 1
ATOM 978 O O . MET A 1 123 ? -5.948 -6.657 9.567 1.00 91.06 123 MET A O 1
ATOM 982 N N . HIS A 1 124 ? -4.364 -5.407 8.583 1.00 91.69 124 HIS A N 1
ATOM 983 C CA . HIS A 1 124 ? -4.958 -4.119 8.938 1.00 91.69 124 HIS A CA 1
ATOM 984 C C . HIS A 1 124 ? -6.349 -3.923 8.315 1.00 91.69 124 HIS A C 1
ATOM 986 O O . HIS A 1 124 ? -7.289 -3.547 9.016 1.00 91.69 124 HIS A O 1
ATOM 992 N N . VAL A 1 125 ? -6.512 -4.240 7.026 1.00 91.06 125 VAL A N 1
ATOM 993 C CA . VAL A 1 125 ? -7.794 -4.155 6.306 1.00 91.06 125 VAL A CA 1
ATOM 994 C C . VAL A 1 125 ? -8.818 -5.124 6.887 1.00 91.06 125 VAL A C 1
ATOM 996 O O . VAL A 1 125 ? -9.949 -4.718 7.139 1.00 91.06 125 VAL A O 1
ATOM 999 N N . TYR A 1 126 ? -8.435 -6.371 7.170 1.00 89.00 126 TYR A N 1
ATOM 1000 C CA . TYR A 1 126 ? -9.319 -7.365 7.780 1.00 89.00 126 TYR A CA 1
ATOM 1001 C C . TYR A 1 126 ? -9.951 -6.852 9.081 1.00 89.00 126 TYR A C 1
ATOM 1003 O O . TYR A 1 126 ? -11.172 -6.891 9.266 1.00 89.00 126 TYR A O 1
ATOM 1011 N N . HIS A 1 127 ? -9.115 -6.336 9.981 1.00 86.12 127 HIS A N 1
ATOM 1012 C CA . HIS A 1 127 ? -9.569 -5.817 11.263 1.00 86.12 127 HIS A CA 1
ATOM 1013 C C . HIS A 1 127 ? -10.284 -4.463 11.137 1.00 86.12 127 HIS A C 1
ATOM 1015 O O . HIS A 1 127 ? -11.248 -4.213 11.863 1.00 86.12 127 HIS A O 1
ATOM 1021 N N . GLY A 1 128 ? -9.836 -3.599 10.223 1.00 85.19 128 GLY A N 1
ATOM 1022 C CA . GLY A 1 128 ? -10.432 -2.292 9.957 1.00 85.19 128 GLY A CA 1
ATOM 1023 C C . GLY A 1 128 ? -11.839 -2.411 9.378 1.00 85.19 128 GLY A C 1
ATOM 1024 O O . GLY A 1 128 ? -12.768 -1.811 9.913 1.00 85.19 128 GLY A O 1
ATOM 1025 N N . ALA A 1 129 ? -12.022 -3.257 8.362 1.00 84.88 129 ALA A N 1
ATOM 1026 C CA . ALA A 1 129 ? -13.314 -3.514 7.733 1.00 84.88 129 ALA A CA 1
ATOM 1027 C C . ALA A 1 129 ? -14.336 -4.040 8.750 1.00 84.88 129 ALA A C 1
ATOM 1029 O O . ALA A 1 129 ? -15.453 -3.532 8.837 1.00 84.88 129 ALA A O 1
ATOM 1030 N N . TRP A 1 130 ? -13.926 -4.989 9.598 1.00 80.44 130 TRP A N 1
ATOM 1031 C CA . TRP A 1 130 ? -14.775 -5.481 10.683 1.00 80.44 130 TRP A CA 1
ATOM 1032 C C . TRP A 1 130 ? -15.151 -4.372 11.688 1.00 80.44 130 TRP A C 1
ATOM 1034 O O . TRP A 1 130 ? -16.326 -4.202 12.011 1.00 80.44 130 TRP A O 1
ATOM 1044 N N . SER A 1 131 ? -14.183 -3.561 12.129 1.00 78.38 131 SER A N 1
ATOM 1045 C CA . SER A 1 131 ? -14.413 -2.445 13.063 1.00 78.38 131 SER A CA 1
ATOM 1046 C C . SER A 1 131 ? -15.319 -1.344 12.485 1.00 78.38 131 SER A C 1
ATOM 1048 O O . SER A 1 131 ? -16.099 -0.721 13.213 1.00 78.38 131 SER A O 1
ATOM 1050 N N . MET A 1 132 ? -15.239 -1.087 11.178 1.00 81.12 132 MET A N 1
ATOM 1051 C CA . MET A 1 132 ? -16.097 -0.117 10.489 1.00 81.12 132 MET A CA 1
ATOM 1052 C C . MET A 1 132 ? -17.549 -0.594 10.441 1.00 81.12 132 MET A C 1
ATOM 1054 O O . MET A 1 132 ? -18.446 0.177 10.781 1.00 81.12 132 MET A O 1
ATOM 1058 N N . CYS A 1 133 ? -17.785 -1.867 10.108 1.00 79.94 133 CYS A N 1
ATOM 1059 C CA . CYS A 1 133 ? -19.129 -2.448 10.126 1.00 79.94 133 CYS A CA 1
ATOM 1060 C C . CYS A 1 133 ? -19.770 -2.378 11.521 1.00 79.94 133 CYS A C 1
ATOM 1062 O O . CYS A 1 133 ? -20.955 -2.065 11.628 1.00 79.94 133 CYS A O 1
ATOM 1064 N N . GLN A 1 134 ? -18.978 -2.572 12.582 1.00 77.56 134 GLN A N 1
ATOM 1065 C CA . GLN A 1 134 ? -19.435 -2.389 13.962 1.00 77.56 134 GLN A CA 1
ATOM 1066 C C . GLN A 1 134 ? -19.881 -0.947 14.241 1.00 77.56 134 GLN A C 1
ATOM 1068 O O . GLN A 1 134 ? -20.933 -0.714 14.830 1.00 77.56 134 GLN A O 1
ATOM 1073 N N . THR A 1 135 ? -19.077 0.032 13.818 1.00 74.25 135 THR A N 1
ATOM 1074 C CA . THR A 1 135 ? -19.316 1.460 14.092 1.00 74.25 135 THR A CA 1
ATOM 1075 C C . THR A 1 135 ? -20.527 2.000 13.330 1.00 74.25 135 THR A C 1
ATOM 1077 O O . THR A 1 135 ? -21.227 2.875 13.831 1.00 74.25 135 THR A O 1
ATOM 1080 N N . LEU A 1 136 ? -20.804 1.457 12.142 1.00 76.81 136 LEU A N 1
ATOM 1081 C CA . LEU A 1 136 ? -21.971 1.806 11.327 1.00 76.81 136 LEU A CA 1
ATOM 1082 C C . LEU A 1 136 ? -23.279 1.163 11.822 1.00 76.81 136 LEU A C 1
ATOM 1084 O O . LEU A 1 136 ? -24.325 1.388 11.220 1.00 76.81 136 LEU A O 1
ATOM 1088 N N . GLY A 1 137 ? -23.241 0.370 12.900 1.00 74.44 137 GLY A N 1
ATOM 1089 C CA . GLY A 1 137 ? -24.429 -0.276 13.464 1.00 74.44 137 GLY A CA 1
ATOM 1090 C C . GLY A 1 137 ? -24.940 -1.465 12.647 1.00 74.44 137 GLY A C 1
ATOM 1091 O O . GLY A 1 137 ? -26.058 -1.916 12.866 1.00 74.44 137 GLY A O 1
ATOM 1092 N N . LEU A 1 138 ? -24.126 -1.993 11.725 1.00 71.12 138 LEU A N 1
ATOM 1093 C CA . LEU A 1 138 ? -24.438 -3.209 10.964 1.00 71.12 138 LEU A CA 1
ATOM 1094 C C . LEU A 1 138 ? -24.167 -4.491 11.771 1.00 71.12 138 LEU A C 1
ATOM 1096 O O . LEU A 1 138 ? -24.311 -5.593 11.238 1.00 71.12 138 LEU A O 1
ATOM 1100 N N . ASP A 1 139 ? -23.739 -4.355 13.028 1.00 67.88 139 ASP A N 1
ATOM 1101 C CA . ASP A 1 139 ? -23.476 -5.487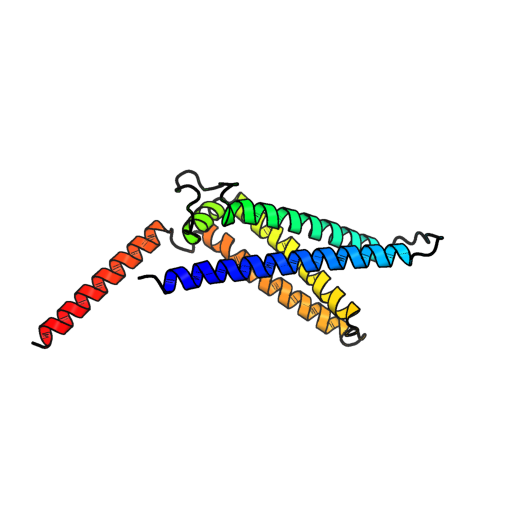 13.904 1.00 67.88 139 ASP A CA 1
ATOM 1102 C C . ASP A 1 139 ? -24.769 -6.065 14.480 1.00 67.88 139 ASP A C 1
ATOM 1104 O O . ASP A 1 139 ? -25.550 -5.386 15.145 1.00 67.88 139 ASP A O 1
ATOM 1108 N N . ALA A 1 140 ? -24.950 -7.356 14.229 1.00 68.56 140 ALA A N 1
ATOM 1109 C CA . ALA A 1 140 ? -25.949 -8.201 14.849 1.00 68.56 140 ALA A CA 1
ATOM 1110 C C . ALA A 1 140 ? -25.314 -9.591 15.084 1.00 68.56 140 ALA A C 1
ATOM 1112 O O . ALA A 1 140 ? -24.471 -10.017 14.280 1.00 68.56 140 ALA A O 1
ATOM 1113 N N . PRO A 1 141 ? -25.668 -10.316 16.165 1.00 67.88 141 PRO A N 1
ATOM 1114 C CA . PRO A 1 141 ? -25.012 -11.575 16.547 1.00 67.88 141 PRO A CA 1
ATOM 1115 C C . PRO A 1 141 ? -25.001 -12.652 15.448 1.00 67.88 141 PRO A C 1
ATOM 1117 O O . PRO A 1 141 ? -24.081 -13.465 15.377 1.00 67.88 141 PRO A O 1
ATOM 1120 N N . ASP A 1 142 ? -26.006 -12.639 14.578 1.00 71.75 142 ASP A N 1
ATOM 1121 C CA . ASP A 1 142 ? -26.179 -13.503 13.410 1.00 71.75 142 ASP A CA 1
ATOM 1122 C C . ASP A 1 142 ? -25.326 -13.061 12.203 1.00 71.75 142 ASP A C 1
ATOM 1124 O O . ASP A 1 142 ? -24.800 -13.894 11.460 1.00 71.75 142 ASP A O 1
ATOM 1128 N N . ARG A 1 143 ? -25.125 -11.751 12.021 1.00 72.75 143 ARG A N 1
ATOM 1129 C CA . ARG A 1 143 ? -24.381 -11.158 10.893 1.00 72.75 143 ARG A CA 1
ATOM 1130 C C . ARG A 1 143 ? -22.879 -11.061 11.129 1.00 72.75 143 ARG A C 1
ATOM 1132 O O . ARG A 1 143 ? -22.120 -11.016 10.161 1.00 72.75 143 ARG A O 1
ATOM 1139 N N . ASN A 1 144 ? -22.431 -11.094 12.382 1.00 75.56 144 ASN A N 1
ATOM 1140 C CA . ASN A 1 144 ? -21.020 -10.939 12.744 1.00 75.56 144 ASN A CA 1
ATOM 1141 C C . ASN A 1 144 ? -20.116 -11.998 12.076 1.00 75.56 144 ASN A C 1
ATOM 1143 O O . ASN A 1 144 ? -19.028 -11.682 11.591 1.00 75.56 144 ASN A O 1
ATOM 1147 N N . LYS A 1 145 ? -20.585 -13.251 11.949 1.00 76.19 145 LYS A N 1
ATOM 1148 C CA . LYS A 1 145 ? -19.836 -14.307 11.240 1.00 76.19 145 LYS A CA 1
ATOM 1149 C C . LYS A 1 145 ? -19.686 -13.992 9.748 1.00 76.19 145 LYS A C 1
ATOM 1151 O O . LYS A 1 145 ? -18.588 -14.126 9.216 1.00 76.19 145 LYS A O 1
ATOM 1156 N N . LEU A 1 146 ? -20.753 -13.520 9.097 1.00 79.88 146 LEU A N 1
ATOM 1157 C CA . LEU A 1 146 ? -20.736 -13.151 7.679 1.00 79.88 146 LEU A CA 1
ATOM 1158 C C . LEU A 1 146 ? -19.820 -11.951 7.418 1.00 79.88 146 LEU A C 1
ATOM 1160 O O . LEU A 1 146 ? -19.016 -12.000 6.495 1.00 79.88 146 LEU A O 1
ATOM 1164 N N . ILE A 1 147 ? -19.900 -10.907 8.247 1.00 81.25 147 ILE A N 1
ATOM 1165 C CA . ILE A 1 147 ? -19.042 -9.717 8.134 1.00 81.25 147 ILE A CA 1
ATOM 1166 C C . ILE A 1 147 ? -17.576 -10.119 8.293 1.00 81.25 147 ILE A C 1
ATOM 1168 O O . ILE A 1 147 ? -16.730 -9.728 7.496 1.00 81.25 147 ILE A O 1
ATOM 1172 N N . ARG A 1 148 ? -17.267 -10.960 9.283 1.00 81.12 148 ARG A N 1
ATOM 1173 C CA . ARG A 1 148 ? -15.898 -11.409 9.534 1.00 81.12 148 ARG A CA 1
ATOM 1174 C C . ARG A 1 148 ? -15.348 -12.283 8.405 1.00 81.12 148 ARG A C 1
ATOM 1176 O O . ARG A 1 148 ? -14.192 -12.114 8.027 1.00 81.12 148 ARG A O 1
ATOM 1183 N N . THR A 1 149 ? -16.151 -13.193 7.855 1.00 82.50 149 THR A N 1
ATOM 1184 C CA . THR A 1 149 ? -15.756 -14.001 6.691 1.00 82.50 149 THR A CA 1
ATOM 1185 C C . THR A 1 149 ? -15.627 -13.144 5.431 1.00 82.50 149 THR A C 1
ATOM 1187 O O . THR A 1 149 ? -14.672 -13.327 4.684 1.00 82.50 149 THR A O 1
ATOM 1190 N N . GLY A 1 150 ? -16.516 -12.169 5.224 1.00 85.62 150 GLY A N 1
ATOM 1191 C CA . GLY A 1 150 ? -16.441 -11.221 4.111 1.00 85.62 150 GLY A CA 1
ATOM 1192 C C . GLY A 1 150 ? -15.167 -10.379 4.156 1.00 85.62 150 GLY A C 1
ATOM 1193 O O . GLY A 1 150 ? -14.425 -10.335 3.177 1.00 85.62 150 GLY A O 1
ATOM 1194 N N . SER A 1 151 ? -14.844 -9.803 5.317 1.00 85.94 151 SER A N 1
ATOM 1195 C CA . SER A 1 151 ? -13.591 -9.067 5.523 1.00 85.94 151 SER A CA 1
ATOM 1196 C C . SER A 1 151 ? -12.356 -9.946 5.306 1.00 85.94 151 SER A C 1
ATOM 1198 O O . SER A 1 151 ? -11.358 -9.470 4.770 1.00 85.94 151 SER A O 1
ATOM 1200 N N . ALA A 1 152 ? -12.407 -11.227 5.698 1.00 88.00 152 ALA A N 1
ATOM 1201 C CA . ALA A 1 152 ? -11.321 -12.171 5.426 1.00 88.00 152 ALA A CA 1
ATOM 1202 C C . ALA A 1 152 ? -11.179 -12.452 3.925 1.00 88.00 152 ALA A C 1
ATOM 1204 O O . ALA A 1 152 ? -10.067 -12.431 3.410 1.00 88.00 152 ALA A O 1
ATOM 1205 N N . GLY A 1 153 ? -12.294 -12.666 3.220 1.00 90.44 153 GLY A N 1
ATOM 1206 C CA . GLY A 1 153 ? -12.302 -12.885 1.775 1.00 90.44 153 GLY A CA 1
ATOM 1207 C C . GLY A 1 153 ? -11.676 -11.718 1.016 1.00 90.44 153 GLY A C 1
ATOM 1208 O O . GLY A 1 153 ? -10.775 -11.931 0.211 1.00 90.44 153 GLY A O 1
ATOM 1209 N N . VAL A 1 154 ? -12.073 -10.482 1.340 1.00 90.00 154 VAL A N 1
ATOM 1210 C CA . VAL A 1 154 ? -11.483 -9.271 0.743 1.00 90.00 154 VAL A CA 1
ATOM 1211 C C . VAL A 1 154 ? -9.980 -9.200 1.016 1.00 90.00 154 VAL A C 1
ATOM 1213 O O . VAL A 1 154 ? -9.202 -8.995 0.088 1.00 90.00 154 VAL A O 1
ATOM 1216 N N . ALA A 1 155 ? -9.552 -9.420 2.262 1.00 91.44 155 ALA A N 1
ATOM 1217 C CA . ALA A 1 155 ? -8.135 -9.390 2.615 1.00 91.44 155 ALA A CA 1
ATOM 1218 C C . ALA A 1 155 ? -7.314 -10.453 1.860 1.00 91.44 155 ALA A C 1
ATOM 1220 O O . ALA A 1 155 ? -6.212 -10.158 1.411 1.00 91.44 155 ALA A O 1
ATOM 1221 N N . ILE A 1 156 ? -7.848 -11.665 1.679 1.00 92.62 156 ILE A N 1
ATOM 1222 C CA . ILE A 1 156 ? -7.173 -12.746 0.942 1.00 92.62 156 ILE A CA 1
ATOM 1223 C C . ILE A 1 156 ? -7.057 -12.406 -0.545 1.00 92.62 156 ILE A C 1
ATOM 1225 O O . ILE A 1 156 ? -5.985 -12.573 -1.118 1.00 92.62 156 ILE A O 1
ATOM 1229 N N . VAL A 1 157 ? -8.131 -11.907 -1.164 1.00 94.44 157 VAL A N 1
ATOM 1230 C CA . VAL A 1 157 ? -8.119 -11.522 -2.584 1.00 94.44 157 VAL A CA 1
ATOM 1231 C C . VAL A 1 157 ? -7.088 -10.425 -2.835 1.00 94.44 157 VAL A C 1
ATOM 1233 O O . VAL A 1 157 ? -6.293 -10.543 -3.764 1.00 94.44 157 VAL A O 1
ATOM 1236 N N . LEU A 1 158 ? -7.049 -9.396 -1.981 1.00 92.00 158 LEU A N 1
ATOM 1237 C CA . LEU A 1 158 ? -6.040 -8.341 -2.071 1.00 92.00 158 LEU A CA 1
ATOM 1238 C C . LEU A 1 158 ? -4.630 -8.908 -1.865 1.00 92.00 158 LEU A C 1
ATOM 1240 O O . LEU A 1 158 ? -3.739 -8.616 -2.655 1.00 92.00 158 LEU A O 1
ATOM 1244 N N . PHE A 1 159 ? -4.428 -9.760 -0.858 1.00 93.62 159 PHE A N 1
ATOM 1245 C CA . PHE A 1 159 ? -3.120 -10.351 -0.594 1.00 93.62 159 PHE A CA 1
ATOM 1246 C C . PHE A 1 159 ? -2.597 -11.140 -1.795 1.00 93.62 159 PHE A C 1
ATOM 1248 O O . PHE A 1 159 ? -1.478 -10.895 -2.238 1.00 93.62 159 PHE A O 1
ATOM 1255 N N . VAL A 1 160 ? -3.402 -12.054 -2.338 1.00 94.06 160 VAL A N 1
ATOM 1256 C CA . VAL A 1 160 ? -3.008 -12.893 -3.476 1.00 94.06 160 VAL A CA 1
ATOM 1257 C C . VAL A 1 160 ? -2.816 -12.043 -4.728 1.00 94.06 160 VAL A C 1
ATOM 1259 O O . VAL A 1 160 ? -1.787 -12.170 -5.382 1.00 94.06 160 VAL A O 1
ATOM 1262 N N . GLY A 1 161 ? -3.751 -11.140 -5.033 1.00 92.25 161 GLY A N 1
ATOM 1263 C CA . GLY A 1 161 ? -3.685 -10.302 -6.230 1.00 92.25 161 GLY A CA 1
ATOM 1264 C C . GLY A 1 161 ? -2.465 -9.380 -6.247 1.00 92.25 161 GLY A C 1
ATOM 1265 O O . GLY A 1 161 ? -1.735 -9.345 -7.233 1.00 92.25 161 GLY A O 1
ATOM 1266 N N . PHE A 1 162 ? -2.196 -8.676 -5.144 1.00 91.38 162 PHE A N 1
ATOM 1267 C CA . PHE A 1 162 ? -1.064 -7.749 -5.076 1.00 91.38 162 PHE A CA 1
ATOM 1268 C C . PHE A 1 162 ? 0.278 -8.452 -4.858 1.00 91.38 162 PHE A C 1
ATOM 1270 O O . PHE A 1 162 ? 1.288 -7.971 -5.364 1.00 91.38 162 PHE A O 1
ATOM 1277 N N . SER A 1 163 ? 0.315 -9.589 -4.154 1.00 92.38 163 SER A N 1
ATOM 1278 C CA . SER A 1 163 ? 1.563 -10.350 -3.966 1.00 92.38 163 SER A CA 1
ATOM 1279 C C . SER A 1 163 ? 1.947 -11.166 -5.200 1.00 92.38 163 SER A C 1
ATOM 1281 O O . SER A 1 163 ? 3.119 -11.494 -5.357 1.00 92.38 163 SER A O 1
ATOM 1283 N N . ALA A 1 164 ? 1.003 -11.467 -6.098 1.00 90.62 164 ALA A N 1
ATOM 1284 C CA . ALA A 1 164 ? 1.309 -12.143 -7.355 1.00 90.62 164 ALA A CA 1
ATOM 1285 C C . ALA A 1 164 ? 2.295 -11.342 -8.218 1.00 90.62 164 ALA A C 1
ATOM 1287 O O . ALA A 1 164 ? 3.143 -11.948 -8.859 1.00 90.62 164 ALA A O 1
ATOM 1288 N N . VAL A 1 165 ? 2.239 -10.004 -8.189 1.00 88.69 165 VAL A N 1
ATOM 1289 C CA . VAL A 1 165 ? 3.130 -9.132 -8.976 1.00 88.69 165 VAL A CA 1
ATOM 1290 C C . VAL A 1 165 ? 4.614 -9.339 -8.624 1.00 88.69 165 VAL A C 1
ATOM 1292 O O . VAL A 1 165 ? 5.357 -9.781 -9.499 1.00 88.69 165 VAL A O 1
ATOM 1295 N N . PRO A 1 166 ? 5.080 -9.099 -7.379 1.00 88.69 166 PRO A N 1
ATOM 1296 C CA . PRO A 1 166 ? 6.488 -9.292 -7.036 1.00 88.69 166 PRO A CA 1
ATOM 1297 C C . PRO A 1 166 ? 6.930 -10.755 -7.174 1.00 88.69 166 PRO A C 1
ATOM 1299 O O . PRO A 1 166 ? 8.071 -11.011 -7.538 1.00 88.69 166 PRO A O 1
ATOM 1302 N N . ILE A 1 167 ? 6.038 -11.723 -6.925 1.00 88.12 167 ILE A N 1
ATOM 1303 C CA . ILE A 1 167 ? 6.358 -13.152 -7.075 1.00 88.12 167 ILE A CA 1
ATOM 1304 C C . ILE A 1 167 ? 6.561 -13.523 -8.551 1.00 88.12 167 ILE A C 1
ATOM 1306 O O . ILE A 1 167 ? 7.508 -14.238 -8.878 1.00 88.12 167 ILE A O 1
ATOM 1310 N N . ALA A 1 168 ? 5.696 -13.045 -9.446 1.00 87.25 168 ALA A N 1
ATOM 1311 C CA . ALA A 1 168 ? 5.802 -13.315 -10.877 1.00 87.25 168 ALA A CA 1
ATOM 1312 C C . ALA A 1 168 ? 7.082 -12.712 -11.471 1.00 87.25 168 ALA A C 1
ATOM 1314 O O . ALA A 1 168 ? 7.732 -13.346 -12.297 1.00 87.25 168 ALA A O 1
ATOM 1315 N N . MET A 1 169 ? 7.477 -11.527 -11.000 1.00 85.38 169 MET A N 1
ATOM 1316 C CA . MET A 1 169 ? 8.718 -10.892 -11.439 1.00 85.38 169 MET A CA 1
ATOM 1317 C C . MET A 1 169 ? 9.954 -11.616 -10.910 1.00 85.38 169 MET A C 1
ATOM 1319 O O . MET A 1 169 ? 10.843 -11.950 -11.681 1.00 85.38 169 MET A O 1
ATOM 1323 N N . LEU A 1 170 ? 9.964 -11.977 -9.626 1.00 84.69 170 LEU A N 1
ATOM 1324 C CA . LEU A 1 170 ? 11.079 -12.715 -9.031 1.00 84.69 170 LEU A CA 1
ATOM 1325 C C . LEU A 1 170 ? 11.293 -14.103 -9.663 1.00 84.69 170 LEU A C 1
ATOM 1327 O O . LEU A 1 170 ? 12.411 -14.606 -9.715 1.00 84.69 170 LEU A O 1
ATOM 1331 N N . THR A 1 171 ? 10.219 -14.747 -10.123 1.00 84.88 171 THR A N 1
ATOM 1332 C CA . THR A 1 171 ? 10.286 -16.058 -10.791 1.00 84.88 171 THR A CA 1
ATOM 1333 C C . THR A 1 171 ? 10.616 -15.964 -12.281 1.00 84.88 171 THR A C 1
ATOM 1335 O O . THR A 1 171 ? 10.671 -16.999 -12.941 1.00 84.88 171 THR A O 1
ATOM 1338 N N . ASN A 1 172 ? 10.839 -14.755 -12.810 1.00 79.75 172 ASN A N 1
ATOM 1339 C CA . ASN A 1 172 ? 10.973 -14.480 -14.241 1.00 79.75 172 ASN A CA 1
ATOM 1340 C C . ASN A 1 172 ? 9.817 -15.064 -15.077 1.00 79.75 172 ASN A C 1
ATOM 1342 O O . ASN A 1 172 ? 9.990 -15.460 -16.225 1.00 79.75 172 ASN A O 1
ATOM 1346 N N . ALA A 1 173 ? 8.617 -15.146 -14.488 1.00 76.50 173 ALA A N 1
ATOM 1347 C CA . ALA A 1 173 ? 7.420 -15.628 -15.177 1.00 76.50 173 ALA A CA 1
ATOM 1348 C C . ALA A 1 173 ? 6.862 -14.594 -16.171 1.00 76.50 173 ALA A C 1
ATOM 1350 O O . ALA A 1 173 ? 6.012 -14.925 -16.996 1.00 76.50 173 ALA A O 1
ATOM 1351 N N . ILE A 1 174 ? 7.313 -13.343 -16.064 1.00 76.19 174 ILE A N 1
ATOM 1352 C CA . ILE A 1 174 ? 7.009 -12.252 -16.986 1.00 76.19 174 ILE A CA 1
ATOM 1353 C C . ILE A 1 174 ? 8.326 -11.888 -17.705 1.00 76.19 174 ILE A C 1
ATOM 1355 O O . ILE A 1 174 ? 9.363 -11.917 -17.049 1.00 76.19 174 ILE A O 1
ATOM 1359 N N . PRO A 1 175 ? 8.326 -11.589 -19.017 1.00 75.06 175 PRO A N 1
ATOM 1360 C CA . PRO A 1 175 ? 9.547 -11.256 -19.758 1.00 75.06 175 PRO A CA 1
ATOM 1361 C C . PRO A 1 175 ? 10.202 -9.960 -19.276 1.00 75.06 175 PRO A C 1
ATOM 1363 O O . PRO A 1 175 ? 9.515 -9.059 -18.784 1.00 75.06 175 PRO A O 1
ATOM 1366 N N . SER A 1 176 ? 11.512 -9.815 -19.481 1.00 75.75 176 SER A N 1
ATOM 1367 C CA . SER A 1 176 ? 12.180 -8.540 -19.207 1.00 75.75 176 SER A CA 1
ATOM 1368 C C . SER A 1 176 ? 11.624 -7.420 -20.112 1.00 75.75 176 SER A C 1
ATOM 1370 O O . SER A 1 176 ? 11.070 -7.693 -21.182 1.00 75.75 176 SER A O 1
ATOM 1372 N N . PRO A 1 177 ? 11.745 -6.139 -19.715 1.00 74.56 177 PRO A N 1
ATOM 1373 C CA . PRO A 1 177 ? 11.365 -5.010 -20.568 1.00 74.56 177 PRO A CA 1
ATOM 1374 C C . PRO A 1 177 ? 12.012 -5.064 -21.955 1.00 74.56 177 PRO A C 1
ATOM 1376 O O . PRO A 1 177 ? 11.343 -4.813 -22.950 1.00 74.56 177 PRO A O 1
ATOM 1379 N N . GLU A 1 178 ? 13.273 -5.472 -22.020 1.00 73.12 178 GLU A N 1
ATOM 1380 C CA . GLU A 1 178 ? 14.066 -5.614 -23.245 1.00 73.12 178 GLU A CA 1
ATOM 1381 C C . GLU A 1 178 ? 13.424 -6.632 -24.198 1.00 73.12 178 GLU A C 1
ATOM 1383 O O . GLU A 1 178 ? 13.080 -6.305 -25.333 1.00 73.12 178 GLU A O 1
ATOM 1388 N N . GLU A 1 179 ? 13.146 -7.833 -23.686 1.00 73.75 179 GLU A N 1
ATOM 1389 C CA . GLU A 1 179 ? 12.517 -8.922 -24.437 1.00 73.75 179 GLU A CA 1
ATOM 1390 C C . GLU A 1 179 ? 11.088 -8.556 -24.868 1.00 73.75 179 GLU A C 1
ATOM 1392 O O . GLU A 1 179 ? 10.638 -8.907 -25.960 1.00 73.75 179 GLU A O 1
ATOM 1397 N N . SER A 1 180 ? 10.368 -7.792 -24.039 1.00 72.81 180 SER A N 1
ATOM 1398 C CA . SER A 1 180 ? 9.022 -7.327 -24.376 1.00 72.81 180 SER A CA 1
ATOM 1399 C C . SER A 1 180 ? 9.023 -6.347 -25.555 1.00 72.81 180 SER A C 1
ATOM 1401 O O . SER A 1 180 ? 8.195 -6.491 -26.458 1.00 72.81 180 SER A O 1
ATOM 1403 N N . LEU A 1 181 ? 9.985 -5.419 -25.599 1.00 76.88 181 LEU A N 1
ATOM 1404 C CA . LEU A 1 181 ? 10.142 -4.446 -26.682 1.00 76.88 181 LEU A CA 1
ATOM 1405 C C . LEU A 1 181 ? 10.612 -5.119 -27.979 1.00 76.88 181 LEU A C 1
ATOM 1407 O O . LEU A 1 181 ? 10.112 -4.794 -29.058 1.00 76.88 181 LEU A O 1
ATOM 1411 N N . GLU A 1 182 ? 11.507 -6.106 -27.884 1.00 76.75 182 GLU A N 1
ATOM 1412 C CA . GLU A 1 182 ? 11.897 -6.932 -29.031 1.00 76.75 182 GLU A CA 1
ATOM 1413 C C . GLU A 1 182 ? 10.693 -7.711 -29.580 1.00 76.75 182 GLU A C 1
ATOM 1415 O O . GLU A 1 182 ? 10.415 -7.652 -30.776 1.00 76.75 182 GLU A O 1
ATOM 1420 N N . SER A 1 183 ? 9.902 -8.355 -28.716 1.00 72.62 183 SER A N 1
ATOM 1421 C CA . SER A 1 183 ? 8.719 -9.113 -29.142 1.00 72.62 183 SER A CA 1
ATOM 1422 C C . SER A 1 183 ? 7.638 -8.243 -29.796 1.00 72.62 183 SER A C 1
ATOM 1424 O O . SER A 1 183 ? 6.954 -8.692 -30.718 1.00 72.62 183 SER A O 1
ATOM 1426 N N . GLU A 1 184 ? 7.475 -6.999 -29.336 1.00 78.75 184 GLU A N 1
ATOM 1427 C CA . GLU A 1 184 ? 6.511 -6.054 -29.898 1.00 78.75 184 GLU A CA 1
ATOM 1428 C C . GLU A 1 184 ? 6.991 -5.492 -31.238 1.00 78.75 184 GLU A C 1
ATOM 1430 O O . GLU A 1 184 ? 6.207 -5.438 -32.183 1.00 78.75 184 GLU A O 1
ATOM 1435 N N . SER A 1 185 ? 8.279 -5.157 -31.362 1.00 75.31 185 SER A N 1
ATOM 1436 C CA . SER A 1 185 ? 8.845 -4.683 -32.632 1.00 75.31 185 SER A CA 1
ATOM 1437 C C . SER A 1 185 ? 8.783 -5.750 -33.730 1.00 75.31 185 SER A C 1
ATOM 1439 O O . SER A 1 185 ? 8.343 -5.445 -34.836 1.00 75.31 185 SER A O 1
ATOM 1441 N N . VAL A 1 186 ? 9.102 -7.010 -33.407 1.00 80.75 186 VAL A N 1
ATOM 1442 C CA . VAL A 1 186 ? 8.946 -8.153 -34.325 1.00 80.75 186 VAL A CA 1
ATOM 1443 C C . VAL A 1 186 ? 7.481 -8.333 -34.737 1.00 80.75 186 VAL A C 1
ATOM 1445 O O . VAL A 1 186 ? 7.182 -8.521 -35.912 1.00 80.75 186 VAL A O 1
ATOM 1448 N N . ARG A 1 187 ? 6.537 -8.222 -33.791 1.00 77.19 187 ARG A N 1
ATOM 1449 C CA . ARG A 1 187 ? 5.103 -8.388 -34.081 1.00 77.19 187 ARG A CA 1
ATOM 1450 C C . ARG A 1 187 ? 4.549 -7.272 -34.981 1.00 77.19 187 ARG A C 1
ATOM 1452 O O . ARG A 1 187 ? 3.662 -7.535 -35.795 1.00 77.19 187 ARG A O 1
ATOM 1459 N N . ILE A 1 188 ? 5.034 -6.038 -34.834 1.00 80.25 188 ILE A N 1
ATOM 1460 C CA . ILE A 1 188 ? 4.633 -4.905 -35.684 1.00 80.25 188 ILE A CA 1
ATOM 1461 C C . ILE A 1 188 ? 5.167 -5.091 -37.111 1.00 80.25 188 ILE A C 1
ATOM 1463 O O . ILE A 1 188 ? 4.393 -4.938 -38.055 1.00 80.25 188 ILE A O 1
ATOM 1467 N N . ASP A 1 189 ? 6.433 -5.491 -37.263 1.00 82.94 189 ASP A N 1
ATOM 1468 C CA . ASP A 1 189 ? 7.071 -5.737 -38.567 1.00 82.94 189 ASP A CA 1
ATOM 1469 C C . ASP A 1 189 ? 6.339 -6.824 -39.378 1.00 82.94 189 ASP A C 1
ATOM 1471 O O . ASP A 1 189 ? 5.979 -6.615 -40.540 1.00 82.94 189 ASP A O 1
ATOM 1475 N N . ASP A 1 190 ? 5.989 -7.946 -38.736 1.00 82.94 190 ASP A N 1
ATOM 1476 C CA . ASP A 1 190 ? 5.188 -9.015 -39.352 1.00 82.94 190 ASP A CA 1
ATOM 1477 C C . ASP A 1 190 ? 3.812 -8.515 -39.833 1.00 82.94 190 ASP A C 1
ATOM 1479 O O . ASP A 1 190 ? 3.320 -8.921 -40.892 1.00 82.94 190 ASP A O 1
ATOM 1483 N N . THR A 1 191 ? 3.190 -7.612 -39.066 1.00 81.25 191 THR A N 1
ATOM 1484 C CA . THR A 1 191 ? 1.868 -7.053 -39.382 1.00 81.25 191 THR A CA 1
ATOM 1485 C C . THR A 1 191 ? 1.942 -6.112 -40.587 1.00 81.25 191 THR A C 1
ATOM 1487 O O . THR A 1 191 ? 1.124 -6.230 -41.503 1.00 81.25 191 THR A O 1
ATOM 1490 N N . GLU A 1 192 ? 2.942 -5.225 -40.644 1.00 82.00 192 GLU A N 1
ATOM 1491 C CA . GLU A 1 192 ? 3.154 -4.340 -41.799 1.00 82.00 192 GLU A CA 1
ATOM 1492 C C . GLU A 1 192 ? 3.477 -5.137 -43.072 1.00 82.00 192 GLU A C 1
ATOM 1494 O O . GLU A 1 192 ? 2.920 -4.870 -44.143 1.00 82.00 192 GLU A O 1
ATOM 1499 N N . HIS A 1 193 ? 4.309 -6.179 -42.968 1.00 77.25 193 HIS A N 1
ATOM 1500 C CA . HIS A 1 193 ? 4.605 -7.073 -44.088 1.00 77.25 193 HIS A CA 1
ATOM 1501 C C . HIS A 1 193 ? 3.369 -7.826 -44.605 1.00 77.25 193 HIS A C 1
ATOM 1503 O O . HIS A 1 193 ? 3.263 -8.090 -45.810 1.00 77.25 193 HIS A O 1
ATOM 1509 N N . GLN A 1 194 ? 2.428 -8.170 -43.724 1.00 81.06 194 GLN A N 1
ATOM 1510 C CA . GLN A 1 194 ? 1.179 -8.826 -44.099 1.00 81.06 194 GLN A CA 1
ATOM 1511 C C . GLN A 1 194 ? 0.209 -7.858 -44.796 1.00 81.06 194 GLN A C 1
ATOM 1513 O O . GLN A 1 194 ? -0.329 -8.201 -45.851 1.00 81.06 194 GLN A O 1
ATOM 1518 N N . GLU A 1 195 ? 0.050 -6.637 -44.279 1.00 79.38 195 GLU A N 1
ATOM 1519 C CA . GLU A 1 195 ? -0.757 -5.571 -44.896 1.00 79.38 195 GLU A CA 1
ATOM 1520 C C . GLU A 1 195 ? -0.256 -5.223 -46.311 1.00 79.38 195 GLU A C 1
ATOM 1522 O O . GLU A 1 195 ? -1.047 -5.100 -47.249 1.00 79.38 195 GLU A O 1
ATOM 1527 N N . LEU A 1 196 ? 1.067 -5.148 -46.507 1.00 79.00 196 LEU A N 1
ATOM 1528 C CA . LEU A 1 196 ? 1.673 -4.874 -47.815 1.00 79.00 196 LEU A CA 1
ATOM 1529 C C . LEU A 1 196 ? 1.405 -5.982 -48.846 1.00 79.00 196 LEU A C 1
ATOM 1531 O O . LEU A 1 196 ? 1.153 -5.678 -50.013 1.00 79.00 196 LEU A O 1
ATOM 1535 N N . LYS A 1 197 ? 1.414 -7.259 -48.437 1.00 76.25 197 LYS A N 1
ATOM 1536 C CA . LYS A 1 197 ? 1.060 -8.383 -49.326 1.00 76.25 197 LYS A CA 1
ATOM 1537 C C . LYS A 1 197 ? -0.415 -8.359 -49.724 1.00 76.25 197 LYS A C 1
ATOM 1539 O O . LYS A 1 197 ? -0.724 -8.558 -50.893 1.00 76.25 197 LYS A O 1
ATOM 1544 N N . LEU A 1 198 ? -1.311 -8.073 -48.777 1.00 76.88 198 LEU A N 1
ATOM 1545 C CA . LEU A 1 198 ? -2.748 -7.948 -49.045 1.00 76.88 198 LEU A CA 1
ATOM 1546 C C . LEU A 1 198 ? -3.073 -6.763 -49.966 1.00 76.88 198 LEU A C 1
ATOM 1548 O O . LEU A 1 198 ? -3.954 -6.878 -50.811 1.00 76.88 198 LEU A O 1
ATOM 1552 N N . SER A 1 199 ? -2.350 -5.649 -49.841 1.00 74.31 199 SER A N 1
ATOM 1553 C CA . SER A 1 199 ? -2.486 -4.492 -50.736 1.00 74.31 199 SER A CA 1
ATOM 1554 C C . SER A 1 199 ? -1.972 -4.783 -52.155 1.00 74.31 199 SER A C 1
ATOM 1556 O O . SER A 1 199 ? -2.580 -4.358 -53.135 1.00 74.31 199 SER A O 1
ATOM 1558 N N . GLY A 1 200 ? -0.884 -5.554 -52.277 1.00 73.69 200 GLY A N 1
ATOM 1559 C CA . GLY A 1 200 ? -0.293 -5.933 -53.564 1.00 73.69 200 GLY A CA 1
ATOM 1560 C C . GLY A 1 200 ? -1.107 -6.944 -54.381 1.00 73.69 200 GLY A C 1
ATOM 1561 O O . GLY A 1 200 ? -1.065 -6.883 -55.603 1.00 73.69 200 GLY A O 1
ATOM 1562 N N . ASP A 1 201 ? -1.867 -7.834 -53.735 1.00 69.56 201 ASP A N 1
ATOM 1563 C CA . ASP A 1 201 ? -2.729 -8.823 -54.413 1.00 69.56 201 ASP A CA 1
ATOM 1564 C C . ASP A 1 201 ? -4.081 -8.243 -54.892 1.00 69.56 201 ASP A C 1
ATOM 1566 O O . ASP A 1 201 ? -4.829 -8.916 -55.603 1.00 69.56 201 ASP A O 1
ATOM 1570 N N . LEU A 1 202 ? -4.422 -7.005 -54.506 1.00 63.03 202 LEU A N 1
ATOM 1571 C CA . LEU A 1 202 ? -5.684 -6.332 -54.857 1.00 63.03 202 LEU A CA 1
ATOM 1572 C C . LEU A 1 202 ? -5.553 -5.296 -55.995 1.00 63.03 202 LEU A C 1
ATOM 1574 O O . LEU A 1 202 ? -6.549 -4.641 -56.320 1.00 63.03 202 LEU A O 1
ATOM 1578 N N . GLY A 1 203 ? -4.362 -5.135 -56.586 1.00 54.03 203 GLY A N 1
ATOM 1579 C CA . GLY A 1 203 ? -4.074 -4.225 -57.709 1.00 54.03 203 GLY A CA 1
ATOM 1580 C C . GLY A 1 203 ? -3.759 -4.957 -59.006 1.00 54.03 203 GLY A C 1
ATOM 1581 O O . GLY A 1 203 ? -4.194 -4.453 -60.067 1.00 54.03 203 GLY A O 1
#